Protein AF-A0A7W1IH99-F1 (afdb_monomer_lite)

Secondary structure (DSSP, 8-state):
---EEEEEEEEEPTTSTTTT-TT--PPPPEEESSSEE--TTS----EEE--GGG-EEEEEEEEEE-SSSGGGTT-EEEEEEEEE---TT-EE----TTEEE--S-GGGS---EE-HHHHHHHHHHHHHHHHHHSSPEEEEE-B-TT-S-S-TTS-SSS---GGGGS-EEEEE-SS--HHHHHHHHHIIIIII--SEEEEETTTEEEEE-S----

Radius of gyration: 22.55 Å; chains: 1; bounding box: 44×29×69 Å

pLDDT: mean 81.39, std 13.29, range [34.69, 97.69]

Foldseek 3Di:
DKWWKPFKDWAWDDLWLPRPAPPPPAFDKDKVPRIGIADPVNDDDIDIDTDLQSAKTKTWIKIAICDDPPVRHRDIDIDIDIDGRFQPQWDAQDDDQLEDEDAPDPLQNGQRIAHPQQSQLQVQLSVVCCVPVVGHWYWHHAADPRFYFSPSVNPDPPGPSLSSNRQKTWTFFPVLDPVRLVSSQCSSVVGSVFVGWDCDPSGTIMTGRDDDPD

Sequence (214 aa):
MKARVDAVRHIAITGTGGHGSAHGIKPSGVSAPANGETDGDKVFRTVYSATPAAGDENLQVDWTLLDGAPQCIGDQGSYDFQHSTRWNGLSHLTADANVKFVATSSNHGDVFYATPGANAKTLKTAKLYRRIAGIALPITAASLIYGGINDIYNDWRPPHKSHRTGNDLDFDGRSNSPAEHQLIKQLGERGGGFRLCEPHNGNHVHCYAGPVYR

Structure (mmCIF, N/CA/C/O backbone):
data_AF-A0A7W1IH99-F1
#
_entry.id   AF-A0A7W1IH99-F1
#
loop_
_atom_site.group_PDB
_atom_site.id
_atom_site.type_symbol
_atom_site.label_atom_id
_atom_site.label_alt_id
_atom_site.label_comp_id
_atom_site.label_asym_id
_atom_site.label_entity_id
_atom_site.label_seq_id
_atom_site.pdbx_PDB_ins_code
_atom_site.Cartn_x
_atom_site.Cartn_y
_atom_site.Cartn_z
_atom_site.occupancy
_atom_site.B_iso_or_equiv
_atom_site.auth_seq_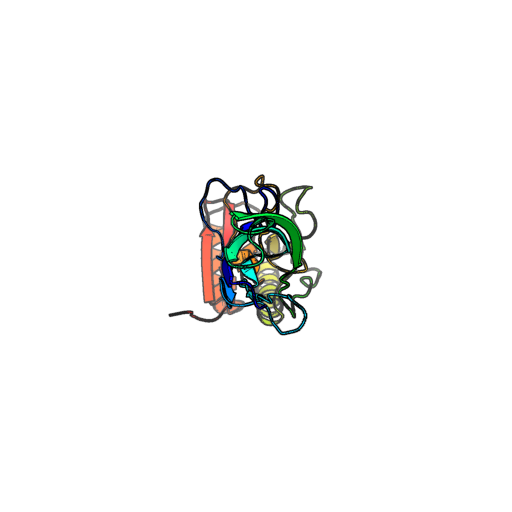id
_atom_site.auth_comp_id
_atom_site.auth_asym_id
_atom_site.auth_atom_id
_atom_site.pdbx_PDB_model_num
ATOM 1 N N . MET A 1 1 ? 25.200 -5.854 -39.688 1.00 65.75 1 MET A N 1
ATOM 2 C CA . MET A 1 1 ? 25.732 -4.677 -38.972 1.00 65.75 1 MET A CA 1
ATOM 3 C C . MET A 1 1 ? 24.929 -4.552 -37.691 1.00 65.75 1 MET A C 1
ATOM 5 O O . MET A 1 1 ? 23.707 -4.597 -37.791 1.00 65.75 1 MET A O 1
ATOM 9 N N . LYS A 1 2 ? 25.592 -4.521 -36.531 1.00 73.06 2 LYS A N 1
ATOM 10 C CA . LYS A 1 2 ? 24.938 -4.220 -35.250 1.00 73.06 2 LYS A CA 1
ATOM 11 C C . LYS A 1 2 ? 24.703 -2.710 -35.166 1.00 73.06 2 LYS A C 1
ATOM 13 O O . LYS A 1 2 ? 25.513 -1.970 -35.716 1.00 73.06 2 LYS A O 1
ATOM 18 N N . ALA A 1 3 ? 23.615 -2.295 -34.530 1.00 75.38 3 ALA A N 1
ATOM 19 C CA . ALA A 1 3 ? 23.306 -0.899 -34.242 1.00 75.38 3 ALA A CA 1
ATOM 20 C C . ALA A 1 3 ? 23.443 -0.640 -32.736 1.00 75.38 3 ALA A C 1
ATOM 22 O O . ALA A 1 3 ? 23.142 -1.518 -31.924 1.00 75.38 3 ALA A O 1
ATOM 23 N N . ARG A 1 4 ? 23.882 0.554 -32.356 1.00 76.38 4 ARG A N 1
ATOM 24 C CA . ARG A 1 4 ? 24.011 1.042 -30.984 1.00 76.38 4 ARG A CA 1
ATOM 25 C C . ARG A 1 4 ? 22.794 1.881 -30.635 1.00 76.38 4 ARG A C 1
ATOM 27 O O . ARG A 1 4 ? 22.402 2.779 -31.375 1.00 76.38 4 ARG A O 1
ATOM 34 N N . VAL A 1 5 ? 22.240 1.611 -29.466 1.00 77.62 5 VAL A N 1
ATOM 35 C CA . VAL A 1 5 ? 21.141 2.345 -28.841 1.00 77.62 5 VAL A CA 1
ATOM 36 C C . VAL A 1 5 ? 21.729 3.211 -27.724 1.00 77.62 5 VAL A C 1
ATOM 38 O O . VAL A 1 5 ? 22.414 2.672 -26.854 1.00 77.62 5 VAL A O 1
ATOM 41 N N . ASP A 1 6 ? 21.490 4.529 -27.751 1.00 69.75 6 ASP A N 1
ATOM 42 C CA . ASP A 1 6 ? 22.085 5.505 -26.805 1.00 69.75 6 ASP A CA 1
ATOM 43 C C . ASP A 1 6 ? 21.517 5.376 -25.392 1.00 69.75 6 ASP A C 1
ATOM 45 O O . ASP A 1 6 ? 22.230 5.335 -24.389 1.00 69.75 6 ASP A O 1
ATOM 49 N N . ALA A 1 7 ? 20.188 5.338 -25.334 1.00 68.25 7 ALA A N 1
ATOM 50 C CA . ALA A 1 7 ? 19.410 5.303 -24.118 1.00 68.25 7 ALA A CA 1
ATOM 51 C C . ALA A 1 7 ? 18.003 4.812 -24.453 1.00 68.25 7 ALA A C 1
ATOM 53 O O . ALA A 1 7 ? 17.322 5.399 -25.291 1.00 68.25 7 ALA A O 1
ATOM 54 N N . VAL A 1 8 ? 17.567 3.766 -23.763 1.00 74.12 8 VAL A N 1
ATOM 55 C CA . VAL A 1 8 ? 16.164 3.404 -23.635 1.00 74.12 8 VAL A CA 1
ATOM 56 C C . VAL A 1 8 ? 15.648 4.019 -22.347 1.00 74.12 8 VAL A C 1
ATOM 58 O O . VAL A 1 8 ? 16.125 3.706 -21.253 1.00 74.12 8 VAL A O 1
ATOM 61 N N . ARG A 1 9 ? 14.676 4.915 -22.476 1.00 74.88 9 ARG A N 1
ATOM 62 C CA . ARG A 1 9 ? 14.039 5.596 -21.350 1.00 74.88 9 ARG A CA 1
ATOM 63 C C . ARG A 1 9 ? 12.633 5.053 -21.196 1.00 74.88 9 ARG A C 1
ATOM 65 O O . ARG A 1 9 ? 11.831 5.173 -22.107 1.00 74.88 9 ARG A O 1
ATOM 72 N N . HIS A 1 10 ? 12.339 4.480 -20.036 1.00 72.50 10 HIS A N 1
ATOM 73 C CA . HIS A 1 10 ? 10.969 4.133 -19.673 1.00 72.50 10 HIS A CA 1
ATOM 74 C C . HIS A 1 10 ? 10.386 5.309 -18.895 1.00 72.50 10 HIS A C 1
ATOM 76 O O . HIS A 1 10 ? 10.806 5.598 -17.772 1.00 72.50 10 HIS A O 1
ATOM 82 N N . ILE A 1 11 ? 9.454 6.014 -19.519 1.00 75.81 11 ILE A N 1
ATOM 83 C CA . ILE A 1 11 ? 8.753 7.168 -18.976 1.00 75.81 11 ILE A CA 1
ATOM 84 C C . ILE A 1 11 ? 7.353 6.706 -18.626 1.00 75.81 11 ILE A C 1
ATOM 86 O O . ILE A 1 11 ? 6.565 6.356 -19.492 1.00 75.81 11 ILE A O 1
ATOM 90 N N . ALA A 1 12 ? 7.016 6.691 -17.349 1.00 71.31 12 ALA A N 1
ATOM 91 C CA . ALA A 1 12 ? 5.684 6.273 -16.976 1.00 71.31 12 ALA A CA 1
ATOM 92 C C . ALA A 1 12 ? 4.629 7.344 -17.289 1.00 71.31 12 ALA A C 1
ATOM 94 O O . ALA A 1 12 ? 4.817 8.534 -17.007 1.00 71.31 12 ALA A O 1
ATOM 95 N N . ILE A 1 13 ? 3.508 6.899 -17.847 1.00 72.69 13 ILE A N 1
ATOM 96 C CA . ILE A 1 13 ? 2.396 7.734 -18.285 1.00 72.69 13 ILE A CA 1
ATOM 97 C C . ILE A 1 13 ? 1.630 8.246 -17.060 1.00 72.69 13 ILE A C 1
ATOM 99 O O . ILE A 1 13 ? 1.254 7.480 -16.168 1.00 72.69 13 ILE A O 1
ATOM 103 N N . THR A 1 14 ? 1.370 9.554 -17.030 1.00 69.50 14 THR A N 1
ATOM 104 C CA . THR A 1 14 ? 0.530 10.217 -16.021 1.00 69.50 14 THR A CA 1
ATOM 105 C C . THR A 1 14 ? -0.833 9.525 -15.887 1.00 69.50 14 THR A C 1
ATOM 107 O O . THR A 1 14 ? -1.494 9.248 -16.881 1.00 69.50 14 THR A O 1
ATOM 110 N N . GLY A 1 15 ? -1.272 9.283 -14.654 1.00 63.97 15 GLY A N 1
ATOM 111 C CA . GLY A 1 15 ? -2.524 8.608 -14.304 1.00 63.97 15 GLY A CA 1
ATOM 112 C C . GLY A 1 15 ? -2.404 7.095 -14.095 1.00 63.97 15 GLY A C 1
ATOM 113 O O . GLY A 1 15 ? -3.408 6.442 -13.838 1.00 63.97 15 GLY A O 1
ATOM 114 N N . THR A 1 16 ? -1.204 6.520 -14.197 1.00 63.50 16 THR A N 1
ATOM 115 C CA . THR A 1 16 ? -0.967 5.072 -14.020 1.00 63.50 16 THR A CA 1
ATOM 116 C C . THR A 1 16 ? 0.027 4.848 -12.892 1.00 63.50 16 THR A C 1
ATOM 118 O O . THR A 1 16 ? 0.845 5.726 -12.678 1.00 63.50 16 THR A O 1
ATOM 121 N N . GLY A 1 17 ? -0.045 3.767 -12.112 1.00 61.59 17 GLY A N 1
ATOM 122 C CA . GLY A 1 17 ? 0.918 3.451 -11.037 1.00 61.59 17 GLY A CA 1
ATOM 123 C C . GLY A 1 17 ? 1.277 4.615 -10.101 1.00 61.59 17 GLY A C 1
ATOM 124 O O . GLY A 1 17 ? 2.421 4.753 -9.672 1.00 61.59 17 GLY A O 1
ATOM 125 N N . GLY A 1 18 ? 0.322 5.524 -9.857 1.00 59.09 18 GLY A N 1
ATOM 126 C CA . GLY A 1 18 ? 0.492 6.782 -9.110 1.00 59.09 18 GLY A CA 1
ATOM 127 C C . GLY A 1 18 ? 1.388 7.856 -9.752 1.00 59.09 18 GLY A C 1
ATOM 128 O O . GLY A 1 18 ? 1.779 8.830 -9.090 1.00 59.09 18 GLY A O 1
ATOM 129 N N . HIS A 1 19 ? 1.702 7.724 -11.039 1.00 53.06 19 HIS A N 1
ATOM 130 C CA . HIS A 1 19 ? 2.269 8.771 -11.882 1.00 53.06 19 HIS A CA 1
ATOM 131 C C . HIS A 1 19 ? 1.254 9.907 -12.024 1.00 53.06 19 HIS A C 1
ATOM 133 O O . HIS A 1 19 ? 0.103 9.672 -12.346 1.00 53.06 19 HIS A O 1
ATOM 139 N N . GLY A 1 20 ? 1.656 11.152 -11.752 1.00 49.88 20 GLY A N 1
ATOM 140 C CA . GLY A 1 20 ? 0.764 12.322 -11.816 1.00 49.88 20 GLY A CA 1
ATOM 141 C C . GLY A 1 20 ? 0.383 12.934 -10.467 1.00 49.88 20 GLY A C 1
ATOM 142 O O . GLY A 1 20 ? -0.157 14.035 -10.439 1.00 49.88 20 GLY A O 1
ATOM 143 N N . SER A 1 21 ? 0.721 12.289 -9.347 1.00 51.06 21 SER A N 1
ATOM 144 C CA . SER A 1 21 ? 0.536 12.907 -8.031 1.00 51.06 21 SER A CA 1
ATOM 145 C C . SER A 1 21 ? 1.515 14.072 -7.825 1.00 51.06 21 SER A C 1
ATOM 147 O O . SER A 1 21 ? 2.722 13.951 -8.056 1.00 51.06 21 SER A O 1
ATOM 149 N N . ALA A 1 22 ? 1.007 15.207 -7.336 1.00 49.78 22 ALA A N 1
ATOM 150 C CA . ALA A 1 22 ? 1.760 16.442 -7.064 1.00 49.78 22 ALA A CA 1
ATOM 151 C C . ALA A 1 22 ? 2.826 16.309 -5.952 1.00 49.78 22 ALA A C 1
ATOM 153 O O . ALA A 1 22 ? 3.397 17.299 -5.503 1.00 49.78 22 ALA A O 1
ATOM 154 N N . HIS A 1 23 ? 3.077 15.095 -5.462 1.00 53.75 23 HIS A N 1
ATOM 155 C CA . HIS A 1 23 ? 3.777 14.869 -4.205 1.00 53.75 23 HIS A CA 1
ATOM 156 C C . HIS A 1 23 ? 5.152 14.201 -4.374 1.00 53.75 23 HIS A C 1
ATOM 158 O O . HIS A 1 23 ? 5.888 14.092 -3.400 1.00 53.75 23 HIS A O 1
ATOM 164 N N . GLY A 1 24 ? 5.548 13.790 -5.586 1.00 50.25 24 GLY A N 1
ATOM 165 C CA . GLY A 1 24 ? 6.925 13.344 -5.857 1.00 50.25 24 GLY A CA 1
ATOM 166 C C . GLY A 1 24 ? 7.331 12.024 -5.190 1.00 50.25 24 GLY A C 1
ATOM 167 O O . GLY A 1 24 ? 8.518 11.759 -5.038 1.00 50.25 24 GLY A O 1
ATOM 168 N N . ILE A 1 25 ? 6.375 11.179 -4.782 1.00 54.94 25 ILE A N 1
ATOM 169 C CA . ILE A 1 25 ? 6.668 9.943 -4.028 1.00 54.94 25 ILE A CA 1
ATOM 170 C C . ILE A 1 25 ? 6.475 8.707 -4.894 1.00 54.94 25 ILE A C 1
ATOM 172 O O . ILE A 1 25 ? 5.672 7.802 -4.621 1.00 54.94 25 ILE A O 1
ATOM 176 N N . LYS A 1 26 ? 7.227 8.730 -5.984 1.00 61.72 26 LYS A N 1
ATOM 177 C CA . LYS A 1 26 ? 7.251 7.684 -6.988 1.00 61.72 26 LYS A CA 1
ATOM 178 C C . LYS A 1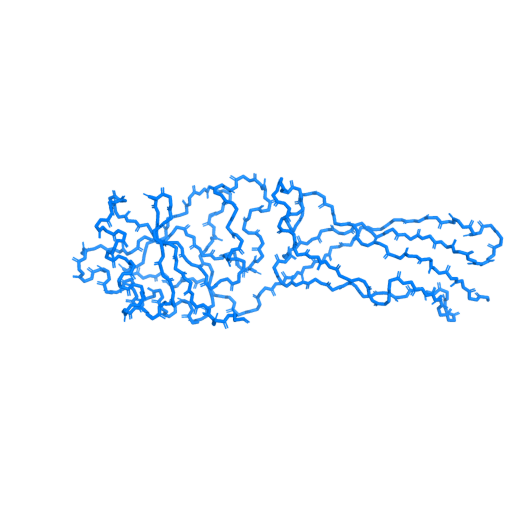 26 ? 8.352 6.681 -6.644 1.00 61.72 26 LYS A C 1
ATOM 180 O O . LYS A 1 26 ? 9.472 7.103 -6.359 1.00 61.72 26 LYS A O 1
ATOM 185 N N . PRO A 1 27 ? 8.077 5.374 -6.681 1.00 59.81 27 PRO A N 1
ATOM 186 C CA . PRO A 1 27 ? 9.134 4.393 -6.852 1.00 59.81 27 PRO A CA 1
ATOM 187 C C . PRO A 1 27 ? 9.763 4.617 -8.230 1.00 59.81 27 PRO A C 1
ATOM 189 O O . PRO A 1 27 ? 9.048 4.763 -9.217 1.00 59.81 27 PRO A O 1
ATOM 192 N N . SER A 1 28 ? 11.088 4.698 -8.307 1.00 66.69 28 SER A N 1
ATOM 193 C CA . SER A 1 28 ? 11.783 4.726 -9.592 1.00 66.69 28 SER A CA 1
ATOM 194 C C . SER A 1 28 ? 11.910 3.307 -10.137 1.00 66.69 28 SER A C 1
ATOM 196 O O . SER A 1 28 ? 12.301 2.399 -9.400 1.00 66.69 28 SER A O 1
ATOM 198 N N . GLY A 1 29 ? 11.626 3.129 -11.424 1.00 71.94 29 GLY A N 1
ATOM 199 C CA . GLY A 1 29 ? 12.049 1.942 -12.156 1.00 71.94 29 GLY A CA 1
ATOM 200 C C . GLY A 1 29 ? 13.436 2.122 -12.766 1.00 71.94 29 GLY A C 1
ATOM 201 O O . GLY A 1 29 ? 13.913 3.246 -12.933 1.00 71.94 29 GLY A O 1
ATOM 202 N N . VAL A 1 30 ? 14.089 1.012 -13.093 1.00 78.50 30 VAL A N 1
ATOM 203 C CA . VAL A 1 30 ? 15.415 0.985 -13.718 1.00 78.50 30 VAL A CA 1
ATOM 204 C C . VAL A 1 30 ? 15.382 0.061 -14.925 1.00 78.50 30 VAL A C 1
ATOM 206 O O . VAL A 1 30 ? 14.859 -1.048 -14.849 1.00 78.50 30 VAL A O 1
ATOM 209 N N . SER A 1 31 ? 15.969 0.516 -16.028 1.00 81.38 31 SER A N 1
ATOM 210 C CA . SER A 1 31 ? 16.180 -0.285 -17.233 1.00 81.38 31 SER A CA 1
ATOM 211 C C . SER A 1 31 ? 17.589 -0.861 -17.237 1.00 81.38 31 SER A C 1
ATOM 213 O O . SER A 1 31 ? 18.559 -0.118 -17.079 1.00 81.38 31 SER A O 1
ATOM 215 N N . ALA A 1 32 ? 17.714 -2.171 -17.431 1.00 85.12 32 ALA A N 1
ATOM 216 C CA . ALA A 1 32 ? 18.998 -2.859 -17.466 1.00 85.12 32 ALA A CA 1
ATOM 217 C C . ALA A 1 32 ? 19.078 -3.841 -18.657 1.00 85.12 32 ALA A C 1
ATOM 219 O O . ALA A 1 32 ? 18.287 -4.784 -18.717 1.00 85.12 32 ALA A O 1
ATOM 220 N N . PRO A 1 33 ? 20.027 -3.653 -19.595 1.00 86.75 33 PRO A N 1
ATOM 221 C CA . PRO A 1 33 ? 20.854 -2.456 -19.742 1.00 86.75 33 PRO A CA 1
ATOM 222 C C . PRO A 1 33 ? 20.015 -1.269 -20.257 1.00 86.75 33 PRO A C 1
ATOM 224 O O . PRO A 1 33 ? 19.064 -1.455 -21.011 1.00 86.75 33 PRO A O 1
ATOM 227 N N . ALA A 1 34 ? 20.347 -0.039 -19.858 1.00 80.75 34 ALA A N 1
ATOM 228 C CA . ALA A 1 34 ? 19.665 1.160 -20.363 1.00 80.75 34 ALA A CA 1
ATOM 229 C C . ALA A 1 34 ? 20.127 1.552 -21.778 1.00 80.75 34 ALA A C 1
ATOM 231 O O . ALA A 1 34 ? 19.522 2.412 -22.399 1.00 80.75 34 ALA A O 1
ATOM 232 N N . ASN A 1 35 ? 21.202 0.946 -22.282 1.00 84.44 35 ASN A N 1
ATOM 233 C CA . ASN A 1 35 ? 21.785 1.193 -23.597 1.00 84.44 35 ASN A CA 1
ATOM 234 C C . ASN A 1 35 ? 22.609 -0.016 -24.050 1.00 84.44 35 ASN A C 1
ATOM 236 O O . ASN A 1 35 ? 22.833 -0.942 -23.270 1.00 84.44 35 ASN A O 1
ATOM 240 N N . GLY A 1 36 ? 23.043 -0.042 -25.308 1.00 86.94 36 GLY A N 1
ATOM 241 C CA . GLY A 1 36 ? 23.903 -1.118 -25.800 1.00 86.94 36 GLY A CA 1
ATOM 242 C C . GLY A 1 36 ? 23.751 -1.390 -27.286 1.00 86.94 36 GLY A C 1
ATOM 243 O O . GLY A 1 36 ? 23.265 -0.553 -28.038 1.00 86.94 36 GLY A O 1
ATOM 244 N N . GLU A 1 37 ? 24.203 -2.564 -27.712 1.00 84.81 37 GLU A N 1
ATOM 245 C CA . GLU A 1 37 ? 24.142 -2.992 -29.109 1.00 84.81 37 GLU A CA 1
ATOM 246 C C . GLU A 1 37 ? 22.974 -3.944 -29.350 1.00 84.81 37 GLU A C 1
ATOM 248 O O . GLU A 1 37 ? 22.637 -4.775 -28.503 1.00 84.81 37 GLU A O 1
ATOM 253 N N . THR A 1 38 ? 22.396 -3.871 -30.545 1.00 82.19 38 THR A N 1
ATOM 254 C CA . THR A 1 38 ? 21.507 -4.915 -31.045 1.00 82.19 38 THR A CA 1
ATOM 255 C C . THR A 1 38 ? 22.265 -6.231 -31.227 1.00 82.19 38 THR A C 1
ATOM 257 O O . THR A 1 38 ? 23.441 -6.245 -31.607 1.00 82.19 38 THR A O 1
ATOM 260 N N . ASP A 1 39 ? 21.576 -7.350 -31.045 1.00 83.69 39 ASP A N 1
ATOM 261 C CA . ASP A 1 39 ? 22.109 -8.680 -31.335 1.00 83.69 39 ASP A CA 1
ATOM 262 C C . ASP A 1 39 ? 22.197 -8.987 -32.850 1.00 83.69 39 ASP A C 1
ATOM 264 O O . ASP A 1 39 ? 22.050 -8.109 -33.706 1.00 83.69 39 ASP A O 1
ATOM 268 N N . GLY A 1 40 ? 22.478 -10.252 -33.191 1.00 77.31 40 GLY A N 1
ATOM 269 C CA . GLY A 1 40 ? 22.531 -10.728 -34.580 1.00 77.31 40 GLY A CA 1
ATOM 270 C C . GLY A 1 40 ? 21.201 -10.608 -35.334 1.00 77.31 40 GLY A C 1
ATOM 271 O O . GLY A 1 40 ? 21.216 -10.484 -36.559 1.00 77.31 40 GLY A O 1
ATOM 272 N N . ASP A 1 41 ? 20.087 -10.540 -34.602 1.00 81.12 41 ASP A N 1
ATOM 273 C CA . ASP A 1 41 ? 18.728 -10.388 -35.126 1.00 81.12 41 ASP A CA 1
ATOM 274 C C . ASP A 1 41 ? 18.297 -8.915 -35.204 1.00 81.12 41 ASP A C 1
ATOM 276 O O . ASP A 1 41 ? 17.157 -8.614 -35.554 1.00 81.12 41 ASP A O 1
ATOM 280 N N . LYS A 1 42 ? 19.219 -7.979 -34.924 1.00 79.06 42 LYS A N 1
ATOM 281 C CA . LYS A 1 42 ? 18.978 -6.528 -34.876 1.00 79.06 42 LYS A CA 1
ATOM 282 C C . LYS A 1 42 ? 18.000 -6.118 -33.769 1.00 79.06 42 LYS A C 1
ATOM 284 O O . LYS A 1 42 ? 17.334 -5.092 -33.881 1.00 79.06 42 LYS A O 1
ATOM 289 N N . VAL A 1 43 ? 17.944 -6.885 -32.681 1.00 79.50 43 VAL A N 1
ATOM 290 C CA . VAL A 1 43 ? 17.099 -6.599 -31.518 1.00 79.50 43 VAL A CA 1
ATOM 291 C C . VAL A 1 43 ? 17.959 -6.099 -30.362 1.00 79.50 43 VAL A C 1
ATOM 293 O O . VAL A 1 43 ? 18.918 -6.754 -29.954 1.00 79.50 43 VAL A O 1
ATOM 296 N N . PHE A 1 44 ? 17.597 -4.949 -29.794 1.00 83.38 44 PHE A N 1
ATOM 297 C CA . PHE A 1 44 ? 18.082 -4.526 -28.481 1.00 83.38 44 PHE A CA 1
ATOM 298 C C . PHE A 1 44 ? 17.093 -4.993 -27.410 1.00 83.38 44 PHE A C 1
ATOM 300 O O . PHE A 1 44 ? 15.888 -4.781 -27.544 1.00 83.38 44 PHE A O 1
ATOM 307 N N . ARG A 1 45 ? 17.587 -5.640 -26.349 1.00 83.88 45 ARG A N 1
ATOM 308 C CA . ARG A 1 45 ? 16.757 -6.105 -25.228 1.00 83.88 45 ARG A CA 1
ATOM 309 C C . ARG A 1 45 ? 17.157 -5.387 -23.952 1.00 83.88 45 ARG A C 1
ATOM 311 O O . ARG A 1 45 ? 18.332 -5.337 -23.604 1.00 83.88 45 ARG A O 1
ATOM 318 N N . THR A 1 46 ? 16.156 -4.892 -23.239 1.00 84.38 46 THR A N 1
ATOM 319 C CA . THR A 1 46 ? 16.296 -4.282 -21.919 1.00 84.38 46 THR A CA 1
ATOM 320 C C . THR A 1 46 ? 15.206 -4.804 -20.998 1.00 84.38 46 THR A C 1
ATOM 322 O O . THR A 1 46 ? 14.133 -5.197 -21.458 1.00 84.38 46 THR A O 1
ATOM 325 N N . VAL A 1 47 ? 15.491 -4.837 -19.701 1.00 83.25 47 VAL A N 1
ATOM 326 C CA . VAL A 1 47 ? 14.536 -5.217 -18.663 1.00 83.25 47 VAL A CA 1
ATOM 327 C C . VAL A 1 47 ? 14.226 -3.991 -17.825 1.00 83.25 47 VAL A C 1
ATOM 329 O O . VAL A 1 47 ? 15.122 -3.433 -17.195 1.00 83.25 47 VAL A O 1
ATOM 332 N N . TYR A 1 48 ? 12.957 -3.595 -17.787 1.00 81.12 48 TYR A N 1
ATOM 333 C CA . TYR A 1 48 ? 12.462 -2.644 -16.800 1.00 81.12 48 TYR A CA 1
ATOM 334 C C . TYR A 1 48 ? 12.151 -3.363 -15.486 1.00 81.12 48 TYR A C 1
ATOM 336 O O . TYR A 1 48 ? 11.457 -4.379 -15.473 1.00 81.12 48 TYR A O 1
ATOM 344 N N . SER A 1 49 ? 12.672 -2.839 -14.381 1.00 78.88 49 SER A N 1
ATOM 345 C CA . SER A 1 49 ? 12.395 -3.322 -13.028 1.00 78.88 49 SER A CA 1
ATOM 346 C C . SER A 1 49 ? 11.912 -2.175 -12.152 1.00 78.88 49 SER A C 1
ATOM 348 O O . SER A 1 49 ? 12.613 -1.173 -12.024 1.00 78.88 49 SER A O 1
ATOM 350 N N . ALA A 1 50 ? 10.766 -2.345 -11.498 1.00 76.12 50 ALA A N 1
ATOM 351 C CA . ALA A 1 50 ? 10.256 -1.442 -10.471 1.00 76.12 50 ALA A CA 1
ATOM 352 C C . ALA A 1 50 ? 9.960 -2.208 -9.175 1.00 76.12 50 ALA A C 1
ATOM 354 O O . ALA A 1 50 ? 9.759 -3.424 -9.167 1.00 76.12 50 ALA A O 1
ATOM 355 N N . THR A 1 51 ? 9.945 -1.499 -8.045 1.00 74.75 51 THR A N 1
ATOM 356 C CA . THR A 1 51 ? 9.512 -2.112 -6.782 1.00 74.75 51 THR A CA 1
ATOM 357 C C . THR A 1 51 ? 8.003 -2.384 -6.821 1.00 74.75 51 THR A C 1
ATOM 359 O O . THR A 1 51 ? 7.285 -1.574 -7.404 1.00 74.75 51 THR A O 1
ATOM 362 N N . PRO A 1 52 ? 7.481 -3.381 -6.086 1.00 69.50 52 PRO A N 1
ATOM 363 C CA . PRO A 1 52 ? 6.037 -3.610 -5.957 1.00 69.50 52 PRO A CA 1
ATOM 364 C C . PRO A 1 52 ? 5.213 -2.421 -5.448 1.00 69.50 52 PRO A C 1
ATOM 366 O O . PRO A 1 52 ? 3.993 -2.407 -5.560 1.00 69.50 52 PRO A O 1
ATOM 369 N N . ALA A 1 53 ? 5.864 -1.404 -4.880 1.00 68.75 53 ALA A N 1
ATOM 370 C CA . ALA A 1 53 ? 5.211 -0.158 -4.505 1.00 68.75 53 ALA A CA 1
ATOM 371 C C . ALA A 1 53 ? 4.740 0.675 -5.715 1.00 68.75 53 ALA A C 1
ATOM 373 O O . ALA A 1 53 ? 4.061 1.681 -5.494 1.00 68.75 53 ALA A O 1
ATOM 374 N N . ALA A 1 54 ? 5.141 0.316 -6.939 1.00 69.69 54 ALA A N 1
ATOM 375 C CA . ALA A 1 54 ? 4.772 0.985 -8.184 1.00 69.69 54 ALA A CA 1
ATOM 376 C C . ALA A 1 54 ? 3.344 0.634 -8.632 1.00 69.69 54 ALA A C 1
ATOM 378 O O . ALA A 1 54 ? 2.628 1.493 -9.137 1.00 69.69 54 ALA A O 1
ATOM 379 N N . GLY A 1 55 ? 2.885 -0.587 -8.343 1.00 73.69 55 GLY A N 1
ATOM 380 C CA . GLY A 1 55 ? 1.583 -1.069 -8.792 1.00 73.69 55 GLY A CA 1
ATOM 381 C C . GLY A 1 55 ? 1.559 -1.331 -10.298 1.00 73.69 55 GLY A C 1
ATOM 382 O O . GLY A 1 55 ? 2.567 -1.748 -10.876 1.00 73.69 55 GLY A O 1
ATOM 383 N N . ASP A 1 56 ? 0.394 -1.107 -10.904 1.00 75.50 56 ASP A N 1
ATOM 384 C CA . ASP A 1 56 ? 0.175 -1.216 -12.346 1.00 75.50 56 ASP A CA 1
ATOM 385 C C . ASP A 1 56 ? 0.520 0.112 -13.040 1.00 75.50 56 ASP A C 1
ATOM 387 O O . ASP A 1 56 ? -0.141 1.124 -12.816 1.00 75.50 56 ASP A O 1
ATOM 391 N N . GLU A 1 57 ? 1.538 0.108 -13.893 1.00 74.69 57 GLU A N 1
ATOM 392 C CA . GLU A 1 57 ? 2.072 1.256 -14.627 1.00 74.69 57 GLU A CA 1
ATOM 393 C C . GLU A 1 57 ? 1.872 1.077 -16.133 1.00 74.69 57 GLU A C 1
ATOM 395 O O . GLU A 1 57 ? 2.063 -0.017 -16.663 1.00 74.69 57 GLU A O 1
ATOM 400 N N . ASN A 1 58 ? 1.580 2.164 -16.845 1.00 76.69 58 ASN A N 1
ATOM 401 C CA . ASN A 1 58 ? 1.819 2.225 -18.283 1.00 76.69 58 ASN A CA 1
ATOM 402 C C . ASN A 1 58 ? 3.108 3.013 -18.508 1.00 76.69 58 ASN A C 1
ATOM 404 O O . ASN A 1 58 ? 3.275 4.109 -17.972 1.00 76.69 58 ASN A O 1
ATOM 408 N N . LEU A 1 59 ? 4.022 2.452 -19.287 1.00 78.56 59 LEU A N 1
ATOM 409 C CA . LEU A 1 59 ? 5.325 3.022 -19.592 1.00 78.56 59 LEU A CA 1
ATOM 410 C C . LEU A 1 59 ? 5.392 3.345 -21.076 1.00 78.56 59 LEU A C 1
ATOM 412 O O . LEU A 1 59 ? 5.188 2.466 -21.903 1.00 78.56 59 LEU A O 1
ATOM 416 N N . GLN A 1 60 ? 5.745 4.577 -21.394 1.00 80.88 60 GLN A N 1
ATOM 417 C CA . GLN A 1 60 ? 6.211 4.984 -22.702 1.00 80.88 60 GLN A CA 1
ATOM 418 C C . GLN A 1 60 ? 7.715 4.699 -22.787 1.00 80.88 60 GLN A C 1
ATOM 420 O O . GLN A 1 60 ? 8.495 5.176 -21.960 1.00 80.88 60 GLN A O 1
ATOM 425 N N . VAL A 1 61 ? 8.132 3.876 -23.742 1.00 79.44 61 VAL A N 1
ATOM 426 C CA . VAL A 1 61 ? 9.535 3.488 -23.924 1.00 79.44 61 VAL A CA 1
ATOM 427 C C . VAL A 1 61 ? 10.121 4.241 -25.105 1.00 79.44 61 VAL A C 1
ATOM 429 O O . VAL A 1 61 ? 9.813 3.903 -26.241 1.00 79.44 61 VAL A O 1
ATOM 432 N N . ASP A 1 62 ? 10.991 5.210 -24.838 1.00 81.38 62 ASP A N 1
ATOM 433 C CA . ASP A 1 62 ? 11.657 6.007 -25.870 1.00 81.38 62 ASP A CA 1
ATOM 434 C C . ASP A 1 62 ? 13.076 5.500 -26.125 1.00 81.38 62 ASP A C 1
ATOM 436 O O . ASP A 1 62 ? 13.805 5.168 -25.183 1.00 81.38 62 ASP A O 1
ATOM 440 N N . TRP A 1 63 ? 13.497 5.484 -27.389 1.00 81.06 63 TRP A N 1
ATOM 441 C CA . TRP A 1 63 ? 14.862 5.127 -27.780 1.00 81.06 63 TRP A CA 1
ATOM 442 C C . TRP A 1 63 ? 15.412 6.033 -28.881 1.00 81.06 63 TRP A C 1
ATOM 444 O O . TRP A 1 63 ? 14.657 6.616 -29.655 1.00 81.06 63 TRP A O 1
ATOM 454 N N . THR A 1 64 ? 16.744 6.086 -28.970 1.00 82.50 64 THR A N 1
ATOM 455 C CA . THR A 1 64 ? 17.486 6.752 -30.051 1.00 82.50 64 THR A CA 1
ATOM 456 C C . THR A 1 64 ? 18.576 5.820 -30.576 1.00 82.50 64 THR A C 1
ATOM 458 O O . THR A 1 64 ? 19.366 5.284 -29.788 1.00 82.50 64 THR A O 1
ATOM 461 N N . LEU A 1 65 ? 18.649 5.643 -31.897 1.00 78.38 65 LEU A N 1
ATOM 462 C CA . LEU A 1 65 ? 19.745 4.923 -32.556 1.00 78.38 65 LEU A CA 1
ATOM 463 C C . LEU A 1 65 ? 20.955 5.845 -32.781 1.00 78.38 65 LEU A C 1
ATOM 465 O O . LEU A 1 65 ? 20.823 6.922 -33.360 1.00 78.38 65 LEU A O 1
ATOM 469 N N . LEU A 1 66 ? 22.140 5.415 -32.341 1.00 75.44 66 LEU A N 1
ATOM 470 C CA . LEU A 1 66 ? 23.399 6.163 -32.477 1.00 75.44 66 LEU A CA 1
ATOM 471 C C . LEU A 1 66 ? 24.206 5.791 -33.713 1.00 75.44 66 LEU A C 1
ATOM 473 O O . LEU A 1 66 ? 24.929 6.627 -34.250 1.00 75.44 66 LEU A O 1
ATOM 477 N N . ASP A 1 67 ? 24.132 4.535 -34.133 1.00 73.19 67 ASP A N 1
ATOM 478 C CA . ASP A 1 67 ? 24.779 4.049 -35.343 1.00 73.19 67 ASP A CA 1
ATOM 479 C C . ASP A 1 67 ? 23.955 2.921 -35.985 1.00 73.19 67 ASP A C 1
ATOM 481 O O . ASP A 1 67 ? 23.007 2.391 -35.400 1.00 73.19 67 ASP A O 1
ATOM 485 N N . GLY A 1 68 ? 24.265 2.610 -37.243 1.00 65.81 68 GLY A N 1
ATOM 486 C CA . GLY A 1 68 ? 23.495 1.688 -38.069 1.00 65.81 68 GLY A CA 1
ATOM 487 C C . GLY A 1 68 ? 23.601 2.047 -39.548 1.00 65.81 68 GLY A C 1
ATOM 488 O O . GLY A 1 68 ? 24.559 2.691 -39.979 1.00 65.81 68 GLY A O 1
ATOM 489 N N . ALA A 1 69 ? 22.612 1.637 -40.344 1.00 66.88 69 ALA A N 1
ATOM 490 C CA . ALA A 1 69 ? 22.505 2.140 -41.709 1.00 66.88 69 ALA A CA 1
ATOM 491 C C . ALA A 1 69 ? 22.332 3.677 -41.668 1.00 66.88 69 ALA A C 1
ATOM 493 O O . ALA A 1 69 ? 21.616 4.149 -40.786 1.00 66.88 69 ALA A O 1
ATOM 494 N N . PRO A 1 70 ? 22.956 4.465 -42.568 1.00 67.56 70 PRO A N 1
ATOM 495 C CA . PRO A 1 70 ? 22.959 5.930 -42.479 1.00 67.56 70 PRO A CA 1
ATOM 496 C C . PRO A 1 70 ? 21.569 6.557 -42.345 1.00 67.56 70 PRO A C 1
ATOM 498 O O . PRO A 1 70 ? 21.414 7.558 -41.657 1.00 67.56 70 PRO A O 1
ATOM 501 N N . GLN A 1 71 ? 20.558 5.941 -42.960 1.00 66.44 71 GLN A N 1
ATOM 502 C CA . GLN A 1 71 ? 19.169 6.389 -42.887 1.00 66.44 71 GLN A CA 1
ATOM 503 C C . GLN A 1 71 ? 18.486 6.155 -41.531 1.00 66.44 71 GLN A C 1
ATOM 505 O O . GLN A 1 71 ? 17.389 6.654 -41.347 1.00 66.44 71 GLN A O 1
ATOM 510 N N . CYS A 1 72 ? 19.098 5.384 -40.628 1.00 62.88 72 CYS A N 1
ATOM 511 C CA . CYS A 1 72 ? 18.536 5.028 -39.323 1.00 62.88 72 CYS A CA 1
ATOM 512 C C . CYS A 1 72 ? 19.221 5.746 -38.149 1.00 62.88 72 CYS A C 1
ATOM 514 O O . CYS A 1 72 ? 18.823 5.572 -36.999 1.00 62.88 72 CYS A O 1
ATOM 516 N N . ILE A 1 73 ? 20.295 6.504 -38.398 1.00 72.75 73 ILE A N 1
ATOM 517 C CA . ILE A 1 73 ? 21.000 7.244 -37.343 1.00 72.75 73 ILE A CA 1
ATOM 518 C C . ILE A 1 73 ? 20.121 8.412 -36.899 1.00 72.75 73 ILE A C 1
ATOM 520 O O . ILE A 1 73 ? 19.725 9.239 -37.717 1.00 72.75 73 ILE A O 1
ATOM 524 N N . GLY A 1 74 ? 19.848 8.495 -35.597 1.00 73.00 74 GLY A N 1
ATOM 525 C CA . GLY A 1 74 ? 18.927 9.477 -35.033 1.00 73.00 74 GLY A CA 1
ATOM 526 C C . GLY A 1 74 ? 17.456 9.066 -35.097 1.00 73.00 74 GLY A C 1
ATOM 527 O O . GLY A 1 74 ? 16.623 9.833 -34.614 1.00 73.00 74 GLY A O 1
ATOM 528 N N . ASP A 1 75 ? 17.131 7.877 -35.624 1.00 73.94 75 ASP A N 1
ATOM 529 C CA . ASP A 1 75 ? 15.767 7.351 -35.559 1.00 73.94 75 ASP A CA 1
ATOM 530 C C . ASP A 1 75 ? 15.327 7.238 -34.101 1.00 73.94 75 ASP A C 1
ATOM 532 O O . ASP A 1 75 ? 16.043 6.712 -33.236 1.00 73.94 75 ASP A O 1
ATOM 536 N N . GLN A 1 76 ? 14.115 7.725 -33.867 1.00 78.25 76 GLN A N 1
ATOM 537 C CA . GLN A 1 76 ? 13.428 7.664 -32.594 1.00 78.25 76 GLN A CA 1
ATOM 538 C C . GLN A 1 76 ? 12.179 6.815 -32.741 1.00 78.25 76 GLN A C 1
ATOM 540 O O . GLN A 1 76 ? 11.535 6.791 -33.792 1.00 78.25 76 GLN A O 1
ATOM 545 N N . GLY A 1 77 ? 11.806 6.150 -31.662 1.00 77.25 77 GLY A N 1
ATOM 546 C CA . GLY A 1 77 ? 10.495 5.545 -31.569 1.00 77.25 77 GLY A CA 1
ATOM 547 C C . GLY A 1 77 ? 10.015 5.503 -30.138 1.00 77.25 77 GLY A C 1
ATOM 548 O O . GLY A 1 77 ? 10.758 5.807 -29.203 1.00 77.25 77 GLY A O 1
ATOM 549 N N . SER A 1 78 ? 8.736 5.174 -30.016 1.00 78.00 78 SER A N 1
ATOM 550 C CA . SER A 1 78 ? 8.045 5.097 -28.747 1.00 78.00 78 SER A CA 1
ATOM 551 C C . SER A 1 78 ? 7.076 3.921 -28.759 1.00 78.00 78 SER A C 1
ATOM 553 O O . SER A 1 78 ? 6.472 3.624 -29.794 1.00 78.00 78 SER A O 1
ATOM 555 N N . TYR A 1 79 ? 6.950 3.229 -27.632 1.00 79.06 79 TYR A N 1
ATOM 556 C CA . TYR A 1 79 ? 6.006 2.127 -27.463 1.00 79.06 79 TYR A CA 1
ATOM 557 C C . TYR A 1 79 ? 5.419 2.128 -26.052 1.00 79.06 79 TYR A C 1
ATOM 559 O O . TYR A 1 79 ? 6.158 2.306 -25.082 1.00 79.06 79 TYR A O 1
ATOM 567 N N . ASP A 1 80 ? 4.114 1.873 -25.950 1.00 78.06 80 ASP A N 1
ATOM 568 C CA . ASP A 1 80 ? 3.406 1.778 -24.676 1.00 78.06 80 ASP A CA 1
ATOM 569 C C . ASP A 1 80 ? 3.429 0.342 -24.141 1.00 78.06 80 ASP A C 1
ATOM 571 O O . ASP A 1 80 ? 2.937 -0.598 -24.767 1.00 78.06 80 ASP A O 1
ATOM 575 N N . PHE A 1 81 ? 3.971 0.171 -22.940 1.00 78.19 81 PHE A N 1
ATOM 576 C CA . PHE A 1 81 ? 4.077 -1.104 -22.243 1.00 78.19 81 PHE A CA 1
ATOM 577 C C . PHE A 1 81 ? 3.348 -1.051 -20.900 1.00 78.19 81 PHE A C 1
ATOM 579 O O . PHE A 1 81 ? 3.631 -0.188 -20.073 1.00 78.19 81 PHE A O 1
ATOM 586 N N . GLN A 1 82 ? 2.447 -2.004 -20.651 1.00 76.12 82 GLN A N 1
ATOM 587 C CA . GLN A 1 82 ? 1.819 -2.159 -19.341 1.00 76.12 82 GLN A CA 1
ATOM 588 C C . GLN A 1 82 ? 2.680 -3.056 -18.442 1.00 76.12 82 GLN A C 1
ATOM 590 O O . GLN A 1 82 ? 2.935 -4.220 -18.758 1.00 76.12 82 GLN A O 1
ATOM 595 N N . HIS A 1 83 ? 3.099 -2.518 -17.301 1.00 72.12 83 HIS A N 1
ATOM 596 C CA . HIS A 1 83 ? 3.846 -3.217 -16.267 1.00 72.12 83 HIS A CA 1
ATOM 597 C C . HIS A 1 83 ? 2.985 -3.379 -15.016 1.00 72.12 83 HIS A C 1
ATOM 599 O O . HIS A 1 83 ? 2.570 -2.395 -14.422 1.00 72.12 83 HIS A O 1
ATOM 605 N N . SER A 1 84 ? 2.746 -4.612 -14.578 1.00 71.38 84 SER A N 1
ATOM 606 C CA . SER A 1 84 ? 2.017 -4.879 -13.335 1.00 71.38 84 SER A CA 1
ATOM 607 C C . SER A 1 84 ? 2.952 -5.397 -12.256 1.00 71.38 84 SER A C 1
ATOM 609 O O . SER A 1 84 ? 3.435 -6.528 -12.347 1.00 71.38 84 SER A O 1
ATOM 611 N N . THR A 1 85 ? 3.160 -4.613 -11.198 1.00 70.62 85 THR A N 1
ATOM 612 C CA . THR A 1 85 ? 3.798 -5.104 -9.973 1.00 70.62 85 THR A CA 1
ATOM 613 C C . THR A 1 85 ? 2.755 -5.346 -8.890 1.00 70.62 85 THR A C 1
ATOM 615 O O . THR A 1 85 ? 2.022 -4.446 -8.490 1.00 70.62 85 THR A O 1
ATOM 618 N N . ARG A 1 86 ? 2.671 -6.592 -8.414 1.00 78.12 86 ARG A N 1
ATOM 619 C CA . ARG A 1 86 ? 1.685 -7.013 -7.412 1.00 78.12 86 ARG A CA 1
ATOM 620 C C . ARG A 1 86 ? 2.381 -7.495 -6.150 1.00 78.12 86 ARG A C 1
ATOM 622 O O . ARG A 1 86 ? 3.365 -8.234 -6.218 1.00 78.12 86 ARG A O 1
ATOM 629 N N . TRP A 1 87 ? 1.854 -7.110 -4.993 1.00 80.06 87 TRP A N 1
ATOM 630 C CA . TRP A 1 87 ? 2.263 -7.686 -3.717 1.00 80.06 87 TRP A CA 1
ATOM 631 C C . TRP A 1 87 ? 1.646 -9.074 -3.549 1.00 80.06 87 TRP A C 1
ATOM 633 O O . TRP A 1 87 ? 0.446 -9.227 -3.328 1.00 80.06 87 TRP A O 1
ATOM 643 N N . ASN A 1 88 ? 2.484 -10.104 -3.647 1.00 81.38 88 ASN A N 1
ATOM 644 C CA . ASN A 1 88 ? 2.049 -11.476 -3.417 1.00 81.38 88 ASN A CA 1
ATOM 645 C C . ASN A 1 88 ? 1.712 -11.712 -1.940 1.00 81.38 88 ASN A C 1
ATOM 647 O O . ASN A 1 88 ? 2.394 -11.222 -1.039 1.00 81.38 88 ASN A O 1
ATOM 651 N N . GLY A 1 89 ? 0.685 -12.530 -1.701 1.00 87.31 89 GLY A N 1
ATOM 652 C CA . GLY A 1 89 ? 0.307 -12.975 -0.359 1.00 87.31 89 GLY A CA 1
ATOM 653 C C . GLY A 1 89 ? -0.595 -12.013 0.412 1.00 87.31 89 GLY A C 1
ATOM 654 O O . GLY A 1 89 ? -0.845 -12.255 1.591 1.00 87.31 89 GLY A O 1
ATOM 655 N N . LEU A 1 90 ? -1.105 -10.953 -0.221 1.00 91.81 90 LEU A N 1
ATOM 656 C CA . LEU A 1 90 ? -2.192 -10.174 0.362 1.00 91.81 90 LEU A CA 1
ATOM 657 C C . LEU A 1 90 ? -3.478 -11.001 0.396 1.00 91.81 90 LEU A C 1
ATOM 659 O O . LEU A 1 90 ? -3.794 -11.752 -0.525 1.00 91.81 90 LEU A O 1
ATOM 663 N N . SER A 1 91 ? -4.217 -10.855 1.486 1.00 95.38 91 SER A N 1
ATOM 664 C CA . SER A 1 91 ? -5.517 -11.487 1.684 1.00 95.38 91 SER A CA 1
ATOM 665 C C . SER A 1 91 ? -6.492 -10.451 2.205 1.00 95.38 91 SER A C 1
ATOM 667 O O . SER A 1 91 ? -6.102 -9.578 2.985 1.00 95.38 91 SER A O 1
ATOM 669 N N . HIS A 1 92 ? -7.749 -10.550 1.783 1.00 96.00 92 HIS A N 1
ATOM 670 C CA . HIS A 1 92 ? -8.795 -9.708 2.338 1.00 96.00 92 HIS A CA 1
ATOM 671 C C . HIS A 1 92 ? -8.895 -9.962 3.851 1.00 96.00 92 HIS A C 1
ATOM 673 O O . HIS A 1 92 ? -8.836 -11.108 4.316 1.00 96.00 92 HIS A O 1
ATOM 679 N N . LEU A 1 93 ? -9.031 -8.892 4.630 1.00 95.12 93 LEU A N 1
ATOM 680 C CA . LEU A 1 93 ? -9.236 -8.950 6.068 1.00 95.12 93 LEU A CA 1
ATOM 681 C C . LEU A 1 93 ? -10.473 -9.797 6.355 1.00 95.12 93 LEU A C 1
ATOM 683 O O . LEU A 1 93 ? -11.496 -9.704 5.674 1.00 95.12 93 LEU A O 1
ATOM 687 N N . THR A 1 94 ? -10.390 -10.663 7.357 1.00 91.44 94 THR A N 1
ATOM 688 C CA . THR A 1 94 ? -11.515 -11.543 7.666 1.00 91.44 94 THR A CA 1
ATOM 689 C C . THR A 1 94 ? -12.637 -10.727 8.297 1.00 91.44 94 THR A C 1
ATOM 691 O O . THR A 1 94 ? -12.473 -10.191 9.392 1.00 91.44 94 THR A O 1
ATOM 694 N N . ALA A 1 95 ? -13.780 -10.650 7.613 1.00 87.81 95 ALA A N 1
ATOM 695 C CA . ALA A 1 95 ? -14.999 -10.124 8.207 1.00 87.81 95 ALA A CA 1
ATOM 696 C C . ALA A 1 95 ? -15.437 -11.054 9.344 1.00 87.81 95 ALA A C 1
ATOM 698 O O . ALA A 1 95 ? -15.643 -12.251 9.137 1.00 87.81 95 ALA A O 1
ATOM 699 N N . ASP A 1 96 ? -15.597 -10.510 10.543 1.00 93.50 96 ASP A N 1
ATOM 700 C CA . ASP A 1 96 ? -16.248 -11.197 11.648 1.00 93.50 96 ASP A CA 1
ATOM 701 C C . ASP A 1 96 ? -17.007 -10.184 12.508 1.00 93.50 96 ASP A C 1
ATOM 703 O O . ASP A 1 96 ? -16.991 -8.981 12.257 1.00 93.50 96 ASP A O 1
ATOM 707 N N . ALA A 1 97 ? -17.680 -10.654 13.554 1.00 96.69 97 ALA A N 1
ATOM 708 C CA . ALA A 1 97 ? -18.477 -9.774 14.398 1.00 96.69 97 ALA A CA 1
ATOM 709 C C . ALA A 1 97 ? -17.644 -8.730 15.191 1.00 96.69 97 ALA A C 1
ATOM 711 O O . ALA A 1 97 ? -18.222 -7.858 15.841 1.00 96.69 97 ALA A O 1
ATOM 712 N N . ASN A 1 98 ? -16.311 -8.823 15.194 1.00 97.38 98 ASN A N 1
ATOM 713 C CA . ASN A 1 98 ? -15.386 -7.899 15.854 1.00 97.38 98 ASN A CA 1
ATOM 714 C C . ASN A 1 98 ? -14.824 -6.835 14.909 1.00 97.38 98 ASN A C 1
ATOM 716 O O . ASN A 1 98 ? -14.268 -5.856 15.400 1.00 97.38 98 ASN A O 1
ATOM 720 N N . VAL A 1 99 ? -14.966 -7.003 13.596 1.00 96.25 99 VAL A N 1
ATOM 721 C CA . VAL A 1 99 ? -14.431 -6.097 12.575 1.00 96.25 99 VAL A CA 1
ATOM 722 C C . VAL A 1 99 ? -15.575 -5.442 11.809 1.00 96.25 99 VAL A C 1
ATOM 724 O O . VAL A 1 99 ? -16.526 -6.106 11.404 1.00 96.25 99 VAL A O 1
ATOM 727 N N . LYS A 1 100 ? -15.479 -4.132 11.579 1.00 95.31 100 LYS A N 1
ATOM 728 C CA . LYS A 1 100 ? -16.400 -3.393 10.711 1.00 95.31 100 LYS A CA 1
ATOM 729 C C . LYS A 1 100 ? -15.609 -2.660 9.636 1.00 95.31 100 LYS A C 1
ATOM 731 O O . LYS A 1 100 ? -14.844 -1.759 9.953 1.00 95.31 100 LYS A O 1
ATOM 736 N N . PHE A 1 101 ? -15.826 -3.000 8.373 1.00 93.88 101 PHE A N 1
ATOM 737 C CA . PHE A 1 101 ? -15.230 -2.266 7.259 1.00 93.88 101 PHE A CA 1
ATOM 738 C C . PHE A 1 101 ? -15.992 -0.968 6.999 1.00 93.88 101 PHE A C 1
ATOM 740 O O . PHE A 1 101 ? -17.222 -0.967 6.911 1.00 93.88 101 PHE A O 1
ATOM 747 N N . VAL A 1 102 ? -15.260 0.140 6.918 1.00 90.25 102 VAL A N 1
ATOM 748 C CA . VAL A 1 102 ? -15.795 1.489 6.712 1.00 90.25 102 VAL A CA 1
ATOM 749 C C . VAL A 1 102 ? -14.999 2.149 5.592 1.00 90.25 102 VAL A C 1
ATOM 751 O O . VAL A 1 102 ? -14.068 2.905 5.840 1.00 90.25 102 VAL A O 1
ATOM 754 N N . ALA A 1 103 ? -15.337 1.835 4.342 1.00 79.44 103 ALA A N 1
ATOM 755 C CA . ALA A 1 103 ? -14.676 2.467 3.205 1.00 79.44 103 ALA A CA 1
ATOM 756 C C . ALA A 1 103 ? -14.932 3.983 3.229 1.00 79.44 103 ALA A C 1
ATOM 758 O O . ALA A 1 103 ? -16.068 4.430 3.397 1.00 79.44 103 ALA A O 1
ATOM 759 N N . THR A 1 104 ? -13.873 4.772 3.065 1.00 69.94 104 THR A N 1
ATOM 760 C CA . THR A 1 104 ? -13.927 6.241 3.149 1.00 69.94 104 THR A CA 1
ATOM 761 C C . THR A 1 104 ? -14.388 6.900 1.850 1.00 69.94 104 THR A C 1
ATOM 763 O O . THR A 1 104 ? -14.773 8.067 1.861 1.00 69.94 104 THR A O 1
ATOM 766 N N . SER A 1 105 ? -14.376 6.175 0.726 1.00 72.81 105 SER A N 1
ATOM 767 C CA . SER A 1 105 ? -14.830 6.682 -0.572 1.00 72.81 105 SER A CA 1
ATOM 768 C C . SER A 1 105 ? -15.350 5.565 -1.478 1.00 72.81 105 SER A C 1
ATOM 770 O O . SER A 1 105 ? -14.934 4.412 -1.372 1.00 72.81 105 SER A O 1
ATOM 772 N N . SER A 1 106 ? -16.243 5.918 -2.407 1.00 75.31 106 SER A N 1
ATOM 773 C CA . SER A 1 106 ? -16.780 4.995 -3.419 1.00 75.31 106 SER A CA 1
ATOM 774 C C . SER A 1 106 ? -15.719 4.495 -4.398 1.00 75.31 106 SER A C 1
ATOM 776 O O . SER A 1 106 ? -15.834 3.384 -4.905 1.00 75.31 106 SER A O 1
ATOM 778 N N . ASN A 1 107 ? -14.680 5.298 -4.641 1.00 70.50 107 ASN A N 1
ATOM 779 C CA . ASN A 1 107 ? -13.596 4.968 -5.570 1.00 70.50 107 ASN A CA 1
ATOM 780 C C . ASN A 1 107 ? -12.612 3.948 -4.974 1.00 70.50 107 ASN A C 1
ATOM 782 O O . ASN A 1 107 ? -11.839 3.333 -5.701 1.00 70.50 107 ASN A O 1
ATOM 786 N N . HIS A 1 108 ? -12.697 3.717 -3.661 1.00 72.44 108 HIS A N 1
ATOM 787 C CA . HIS A 1 108 ? -11.837 2.819 -2.898 1.00 72.44 108 HIS A CA 1
ATOM 788 C C . HIS A 1 108 ? -12.677 1.869 -2.031 1.00 72.44 108 HIS A C 1
ATOM 790 O O . HIS A 1 108 ? -12.410 1.674 -0.847 1.00 72.44 108 HIS A O 1
ATOM 796 N N . GLY A 1 109 ? -13.737 1.303 -2.618 1.00 80.06 109 GLY A N 1
ATOM 797 C CA . GLY A 1 109 ? -14.698 0.457 -1.901 1.00 80.06 109 GLY A CA 1
ATOM 798 C C . GLY A 1 109 ? -14.113 -0.846 -1.345 1.00 80.06 109 GLY A C 1
ATOM 799 O O . GLY A 1 109 ? -14.682 -1.407 -0.411 1.00 80.06 109 GLY A O 1
ATOM 800 N N . ASP A 1 110 ? -12.978 -1.302 -1.883 1.00 87.69 110 ASP A N 1
ATOM 801 C CA . ASP A 1 110 ? -12.308 -2.533 -1.462 1.00 87.69 110 ASP A CA 1
ATOM 802 C C . ASP A 1 110 ? -10.808 -2.307 -1.203 1.00 87.69 110 ASP A C 1
ATOM 804 O O . ASP A 1 110 ? -9.940 -2.561 -2.041 1.00 87.69 110 ASP A O 1
ATOM 808 N N . VAL A 1 111 ? -10.520 -1.769 -0.017 1.00 90.50 111 VAL A N 1
ATOM 809 C CA . VAL A 1 111 ? -9.169 -1.440 0.473 1.00 90.50 111 VAL A CA 1
ATOM 810 C C . VAL A 1 111 ? -8.807 -2.229 1.723 1.00 90.50 111 VAL A C 1
ATOM 812 O O . VAL A 1 111 ? -8.059 -1.756 2.576 1.00 90.50 111 VAL A O 1
ATOM 815 N N . PHE A 1 112 ? -9.366 -3.426 1.876 1.00 94.44 112 PHE A N 1
ATOM 816 C CA . PHE A 1 112 ? -9.237 -4.220 3.095 1.00 94.44 112 PHE A CA 1
ATOM 817 C C . PHE A 1 112 ? -8.306 -5.412 2.908 1.00 94.44 112 PHE A C 1
ATOM 819 O O . PHE A 1 112 ? -8.546 -6.466 3.483 1.00 94.44 112 PHE A O 1
ATOM 826 N N . TYR A 1 113 ? -7.231 -5.275 2.131 1.00 94.19 113 TYR A N 1
ATOM 827 C CA . TYR A 1 113 ? -6.249 -6.342 1.941 1.00 94.19 113 TYR A CA 1
ATOM 828 C C . TYR A 1 113 ? -5.010 -6.117 2.792 1.00 94.19 113 TYR A C 1
ATOM 830 O O . TYR A 1 113 ? -4.485 -5.011 2.894 1.00 94.19 113 TYR A O 1
ATOM 838 N N . ALA A 1 114 ? -4.525 -7.181 3.415 1.00 95.00 114 ALA A N 1
ATOM 839 C CA . ALA A 1 114 ? -3.379 -7.120 4.303 1.00 95.00 114 ALA A CA 1
ATOM 840 C C . ALA A 1 114 ? -2.535 -8.390 4.195 1.00 95.00 114 ALA A C 1
ATOM 842 O O . ALA A 1 114 ? -3.005 -9.446 3.754 1.00 95.00 114 ALA A O 1
ATOM 843 N N . THR A 1 115 ? -1.281 -8.304 4.637 1.00 94.25 115 THR A N 1
ATOM 844 C CA . THR A 1 115 ? -0.443 -9.494 4.802 1.00 94.25 115 THR A CA 1
ATOM 845 C C . THR A 1 115 ? -1.051 -10.421 5.864 1.00 94.25 115 THR A C 1
ATOM 847 O O . THR A 1 115 ? -1.755 -9.949 6.765 1.00 94.25 115 THR A O 1
ATOM 850 N N . PRO A 1 116 ? -0.763 -11.736 5.849 1.00 94.62 116 PRO A N 1
ATOM 851 C CA . PRO A 1 116 ? -1.314 -12.659 6.843 1.00 94.62 116 PRO A CA 1
ATOM 852 C C . PRO A 1 116 ? -0.951 -12.256 8.280 1.00 94.62 116 PRO A C 1
ATOM 854 O O . PRO A 1 116 ? -1.766 -12.368 9.196 1.00 94.62 116 PRO A O 1
ATOM 857 N N . GLY A 1 117 ? 0.261 -11.719 8.469 1.00 94.31 117 GLY A N 1
ATOM 858 C CA . GLY A 1 117 ? 0.713 -11.179 9.747 1.00 94.31 117 GLY A CA 1
ATOM 859 C C . GLY A 1 117 ? -0.115 -9.976 10.197 1.00 94.31 117 GLY A C 1
ATOM 860 O O . GLY A 1 117 ? -0.595 -9.958 11.329 1.00 94.31 117 GLY A O 1
ATOM 861 N N . ALA A 1 118 ? -0.327 -8.995 9.320 1.00 95.50 118 ALA A N 1
ATOM 862 C CA . ALA A 1 118 ? -1.144 -7.824 9.624 1.00 95.50 118 ALA A CA 1
ATOM 863 C C . ALA A 1 118 ? -2.618 -8.194 9.880 1.00 95.50 118 ALA A C 1
ATOM 865 O O . ALA A 1 118 ? -3.212 -7.713 10.847 1.00 95.50 118 ALA A O 1
ATOM 866 N N . ASN A 1 119 ? -3.184 -9.127 9.109 1.00 95.81 119 ASN A N 1
ATOM 867 C CA . ASN A 1 119 ? -4.544 -9.640 9.308 1.00 95.81 119 ASN A CA 1
ATOM 868 C C . ASN A 1 119 ? -4.699 -10.308 10.691 1.00 95.81 119 ASN A C 1
ATOM 870 O O . ASN A 1 119 ? -5.593 -9.971 11.470 1.00 95.81 119 ASN A O 1
ATOM 874 N N . ALA A 1 120 ? -3.756 -11.174 11.079 1.00 95.56 120 ALA A N 1
ATOM 875 C CA . ALA A 1 120 ? -3.770 -11.816 12.395 1.00 95.56 120 ALA A CA 1
ATOM 876 C C . ALA A 1 120 ? -3.680 -10.809 13.558 1.00 95.56 120 ALA A C 1
ATOM 878 O O . ALA A 1 120 ? -4.365 -10.972 14.573 1.00 95.56 120 ALA A O 1
ATOM 879 N N . LYS A 1 121 ? -2.854 -9.763 13.423 1.00 96.75 121 LYS A N 1
ATOM 880 C CA . LYS A 1 121 ? -2.745 -8.683 14.420 1.00 96.75 121 LYS A CA 1
ATOM 881 C C . LYS A 1 121 ? -4.042 -7.882 14.513 1.00 96.75 121 LYS A C 1
ATOM 883 O O . LYS A 1 121 ? -4.528 -7.633 15.613 1.00 96.75 121 LYS A O 1
ATOM 888 N N . THR A 1 122 ? -4.644 -7.567 13.371 1.00 96.81 122 THR A N 1
ATOM 889 C CA . THR A 1 122 ? -5.928 -6.859 13.269 1.00 96.81 122 THR A CA 1
ATOM 890 C C . THR A 1 122 ? -7.033 -7.589 14.017 1.00 96.81 122 THR A C 1
ATOM 892 O O . THR A 1 122 ? -7.685 -7.003 14.877 1.00 96.81 122 THR A O 1
ATOM 895 N N . LEU A 1 123 ? -7.195 -8.894 13.778 1.00 96.56 123 LEU A N 1
ATOM 896 C CA . LEU A 1 123 ? -8.213 -9.700 14.458 1.00 96.56 123 LEU A CA 1
ATOM 897 C C . LEU A 1 123 ? -8.000 -9.758 15.977 1.00 96.56 123 LEU A C 1
ATOM 899 O O . LEU A 1 123 ? -8.968 -9.776 16.740 1.00 96.56 123 LEU A O 1
ATOM 903 N N . LYS A 1 124 ? -6.745 -9.775 16.443 1.00 97.06 124 LYS A N 1
ATOM 904 C CA . LYS A 1 124 ? -6.433 -9.691 17.879 1.00 97.06 124 LYS A CA 1
ATOM 905 C C . LYS A 1 124 ? -6.833 -8.332 18.456 1.00 97.06 124 LYS A C 1
ATOM 907 O O . LYS A 1 124 ? -7.532 -8.304 19.470 1.00 97.06 124 LYS A O 1
ATOM 912 N N . THR A 1 125 ? -6.457 -7.232 17.801 1.00 97.44 125 THR A N 1
ATOM 913 C CA . THR A 1 125 ? -6.844 -5.870 18.208 1.00 97.44 125 THR A CA 1
ATOM 914 C C . THR A 1 125 ? -8.362 -5.715 18.245 1.00 97.44 125 THR A C 1
ATOM 916 O O . THR A 1 125 ? -8.904 -5.273 19.254 1.00 97.44 125 THR A O 1
ATOM 919 N N . ALA A 1 126 ? -9.060 -6.159 17.198 1.00 97.31 126 ALA A N 1
ATOM 920 C CA . ALA A 1 126 ? -10.512 -6.080 17.073 1.00 97.31 126 ALA A CA 1
ATOM 921 C C . ALA A 1 126 ? -11.245 -6.833 18.194 1.00 97.31 126 ALA A C 1
ATOM 923 O O . ALA A 1 126 ? -12.178 -6.306 18.803 1.00 97.31 126 ALA A O 1
ATOM 924 N N . LYS A 1 127 ? -10.784 -8.043 18.539 1.00 97.62 127 LYS A N 1
ATOM 925 C CA . LYS A 1 127 ? -11.328 -8.823 19.666 1.00 97.62 127 LYS A CA 1
ATOM 926 C C . LYS A 1 127 ? -11.160 -8.105 21.002 1.00 97.62 127 LYS A C 1
ATOM 928 O O . LYS A 1 127 ? -12.083 -8.112 21.814 1.00 97.62 127 LYS A O 1
ATOM 933 N N . LEU A 1 128 ? -9.993 -7.510 21.251 1.00 97.69 128 LEU A N 1
ATOM 934 C CA . LEU A 1 128 ? -9.738 -6.762 22.485 1.00 97.69 128 LEU A CA 1
ATOM 935 C C . LEU A 1 128 ? -10.575 -5.486 22.547 1.00 97.69 128 LEU A C 1
ATOM 937 O O . LEU A 1 128 ? -11.191 -5.211 23.575 1.00 97.69 128 LEU A O 1
ATOM 941 N N . TYR A 1 129 ? -10.646 -4.755 21.437 1.00 97.12 129 TYR A N 1
ATOM 942 C CA . TYR A 1 129 ? -11.432 -3.535 21.336 1.00 97.12 129 TYR A CA 1
ATOM 943 C C . TYR A 1 129 ? -12.907 -3.824 21.601 1.00 97.12 129 TYR A C 1
ATOM 945 O O . TYR A 1 129 ? -13.496 -3.186 22.467 1.00 97.12 129 TYR A O 1
ATOM 953 N N . ARG A 1 130 ? -13.483 -4.869 20.993 1.00 96.56 130 ARG A N 1
ATOM 954 C CA . ARG A 1 130 ? -14.881 -5.239 21.250 1.00 96.56 130 ARG A CA 1
ATOM 955 C C . ARG A 1 130 ? -15.162 -5.603 22.703 1.00 96.56 130 ARG A C 1
ATOM 957 O O . ARG A 1 130 ? -16.221 -5.250 23.211 1.00 96.56 130 ARG A O 1
ATOM 964 N N . ARG A 1 131 ? -14.238 -6.283 23.388 1.00 97.31 131 ARG A N 1
ATOM 965 C CA . ARG A 1 131 ? -14.402 -6.608 24.818 1.00 97.31 131 ARG A CA 1
ATOM 966 C C . ARG A 1 131 ? -14.496 -5.360 25.696 1.00 97.31 131 ARG A C 1
ATOM 968 O O . ARG A 1 131 ? -15.186 -5.406 26.705 1.00 97.31 131 ARG A O 1
ATOM 975 N N . ILE A 1 132 ? -13.799 -4.285 25.329 1.00 96.31 132 ILE A N 1
ATOM 976 C CA . ILE A 1 132 ? -13.715 -3.054 26.128 1.00 96.31 132 ILE A CA 1
ATOM 977 C C . ILE A 1 132 ? -14.781 -2.040 25.696 1.00 96.31 132 ILE A C 1
ATOM 979 O O . ILE A 1 132 ? -15.486 -1.493 26.536 1.00 96.31 132 ILE A O 1
ATOM 983 N N . ALA A 1 133 ? -14.915 -1.800 24.393 1.00 95.12 133 ALA A N 1
ATOM 984 C CA . ALA A 1 133 ? -15.809 -0.796 23.818 1.00 95.12 133 ALA A CA 1
ATOM 985 C C . ALA A 1 133 ? -17.231 -1.319 23.543 1.00 95.12 133 ALA A C 1
ATOM 987 O O . ALA A 1 133 ? -18.140 -0.531 23.286 1.00 95.12 133 ALA A O 1
ATOM 988 N N . GLY A 1 134 ? -17.439 -2.641 23.553 1.00 95.75 134 GLY A N 1
ATOM 989 C CA . GLY A 1 134 ? -18.735 -3.275 23.284 1.00 95.75 134 GLY A CA 1
ATOM 990 C C . GLY A 1 134 ? -19.159 -3.286 21.810 1.00 95.75 134 GLY A C 1
ATOM 991 O O . GLY A 1 134 ? -20.238 -3.780 21.488 1.00 95.75 134 GLY A O 1
ATOM 992 N N . ILE A 1 135 ? -18.324 -2.778 20.901 1.00 95.00 135 ILE A N 1
ATOM 993 C CA . ILE A 1 135 ? -18.609 -2.648 19.465 1.00 95.00 135 ILE A CA 1
ATOM 994 C C . ILE A 1 135 ? -17.458 -3.191 18.608 1.00 95.00 135 ILE A C 1
ATOM 996 O O . ILE A 1 135 ? -16.340 -3.358 19.089 1.00 95.00 135 ILE A O 1
ATOM 1000 N N . ALA A 1 136 ? -17.736 -3.494 17.339 1.00 96.75 136 ALA A N 1
ATOM 1001 C CA . ALA A 1 136 ? -16.707 -3.898 16.383 1.00 96.75 136 ALA A CA 1
ATOM 1002 C C . ALA A 1 136 ? -15.712 -2.754 16.122 1.00 96.75 136 ALA A C 1
ATOM 1004 O O . ALA A 1 136 ? -16.122 -1.595 16.076 1.00 96.75 136 ALA A O 1
ATOM 1005 N N . LEU A 1 137 ? -14.434 -3.092 15.925 1.00 96.19 137 LEU A N 1
ATOM 1006 C CA . LEU A 1 137 ? -13.386 -2.147 15.544 1.00 96.19 137 LEU A CA 1
ATOM 1007 C C . LEU A 1 137 ? -13.614 -1.700 14.092 1.00 96.19 137 LEU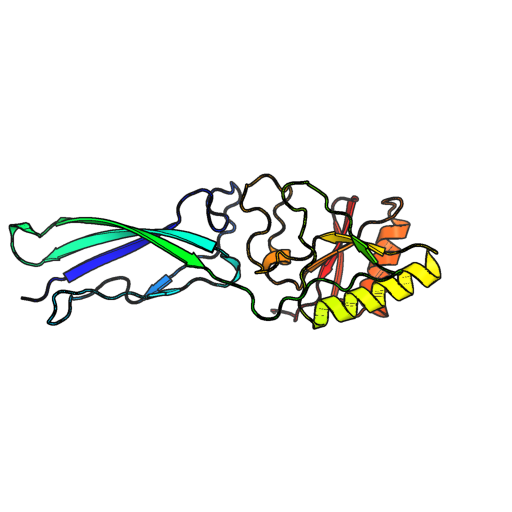 A C 1
ATOM 1009 O O . LEU A 1 137 ? -13.578 -2.553 13.195 1.00 96.19 137 LEU A O 1
ATOM 1013 N N . PRO A 1 138 ? -13.853 -0.403 13.844 1.00 95.62 138 PRO A N 1
ATOM 1014 C CA . PRO A 1 138 ? -13.921 0.123 12.493 1.00 95.62 138 PRO A CA 1
ATOM 1015 C C . PRO A 1 138 ? -12.536 0.110 11.840 1.00 95.62 138 PRO A C 1
ATOM 1017 O O . PRO A 1 138 ? -11.559 0.577 12.421 1.00 95.62 138 PRO A O 1
ATOM 1020 N N . ILE A 1 139 ? -12.463 -0.404 10.619 1.00 94.81 139 ILE A N 1
ATOM 1021 C CA . ILE A 1 139 ? -11.267 -0.376 9.780 1.00 94.81 139 ILE A CA 1
ATOM 1022 C C . ILE A 1 139 ? -11.610 0.440 8.547 1.00 94.81 139 ILE A C 1
ATOM 1024 O O . ILE A 1 139 ? -12.561 0.103 7.838 1.00 94.81 139 ILE A O 1
ATOM 1028 N N . THR A 1 140 ? -10.852 1.502 8.307 1.00 91.88 140 THR A N 1
ATOM 1029 C CA . THR A 1 140 ? -11.121 2.453 7.221 1.00 91.88 140 THR A CA 1
ATOM 1030 C C . THR A 1 140 ? -10.247 2.220 6.006 1.00 91.88 140 THR A C 1
ATOM 1032 O O . THR A 1 140 ? -10.694 2.442 4.882 1.00 91.88 140 THR A O 1
ATOM 1035 N N . ALA A 1 141 ? -9.030 1.716 6.213 1.00 91.56 141 ALA A N 1
ATOM 1036 C CA . ALA A 1 141 ? -8.128 1.357 5.132 1.00 91.56 141 ALA A CA 1
ATOM 1037 C C . ALA A 1 141 ? -7.097 0.309 5.564 1.00 91.56 141 ALA A C 1
ATOM 1039 O O . ALA A 1 141 ? -6.632 0.285 6.699 1.00 91.56 141 ALA A O 1
ATOM 1040 N N . ALA A 1 142 ? -6.708 -0.534 4.618 1.00 92.88 142 ALA A N 1
ATOM 1041 C CA . ALA A 1 142 ? -5.507 -1.356 4.616 1.00 92.88 142 ALA A CA 1
ATOM 1042 C C . ALA A 1 142 ? -4.877 -1.200 3.219 1.00 92.88 142 ALA A C 1
ATOM 1044 O O . ALA A 1 142 ? -4.571 -0.079 2.825 1.00 92.88 142 ALA A O 1
ATOM 1045 N N . SER A 1 143 ? -4.724 -2.257 2.431 1.00 89.94 143 SER A N 1
ATOM 1046 C CA . SER A 1 143 ? -4.227 -2.199 1.050 1.00 89.94 143 SER A CA 1
ATOM 1047 C C . SER A 1 143 ? -5.305 -2.507 0.016 1.00 89.94 143 SER A C 1
ATOM 1049 O O . SER A 1 143 ? -6.336 -3.094 0.343 1.00 89.94 143 SER A O 1
ATOM 1051 N N . LEU A 1 144 ? -5.023 -2.200 -1.249 1.00 86.38 144 LEU A N 1
ATOM 1052 C CA . LEU A 1 144 ? -5.709 -2.803 -2.396 1.00 86.38 144 LEU A CA 1
ATOM 1053 C C . LEU A 1 144 ? -5.366 -4.298 -2.538 1.00 86.38 144 LEU A C 1
ATOM 1055 O O . LEU A 1 144 ? -4.344 -4.765 -2.033 1.00 86.38 144 LEU A O 1
ATOM 1059 N N . ILE A 1 145 ? -6.175 -5.038 -3.306 1.00 87.62 145 ILE A N 1
ATOM 1060 C CA . ILE A 1 145 ? -6.007 -6.487 -3.550 1.00 87.62 145 ILE A CA 1
ATOM 1061 C C . ILE A 1 145 ? -4.609 -6.889 -4.026 1.00 87.62 145 ILE A C 1
ATOM 1063 O O . ILE A 1 145 ? -4.112 -7.958 -3.674 1.00 87.62 145 ILE A O 1
ATOM 1067 N N . TYR A 1 146 ? -3.953 -6.018 -4.788 1.00 84.38 146 TYR A N 1
ATOM 1068 C CA . TYR A 1 146 ? -2.612 -6.251 -5.318 1.00 84.38 146 TYR A CA 1
ATOM 1069 C C . TYR A 1 146 ? -1.549 -5.341 -4.700 1.00 84.38 146 TYR A C 1
ATOM 1071 O O . TYR A 1 146 ? -0.407 -5.328 -5.163 1.00 84.38 146 TYR A O 1
ATOM 1079 N N . GLY A 1 147 ? -1.892 -4.611 -3.639 1.00 82.31 147 GLY A N 1
ATOM 1080 C CA . GLY A 1 147 ? -1.041 -3.575 -3.079 1.00 82.31 147 GLY A CA 1
ATOM 1081 C C . GLY A 1 147 ? -0.918 -2.375 -4.010 1.00 82.31 147 GLY A C 1
ATOM 1082 O O . GLY A 1 147 ? -1.844 -2.043 -4.747 1.00 82.31 147 GLY A O 1
ATOM 1083 N N . GLY A 1 148 ? 0.244 -1.726 -3.981 1.00 74.81 148 GLY A N 1
ATOM 1084 C CA . GLY A 1 148 ? 0.515 -0.571 -4.833 1.00 74.81 148 GLY A CA 1
ATOM 1085 C C . GLY A 1 148 ? -0.193 0.695 -4.350 1.00 74.81 148 GLY A C 1
ATOM 1086 O O . GLY A 1 148 ? -0.649 0.787 -3.210 1.00 74.81 148 GLY A O 1
ATOM 1087 N N . ILE A 1 149 ? -0.190 1.733 -5.182 1.00 69.69 149 ILE A N 1
ATOM 1088 C CA . ILE A 1 149 ? -0.706 3.046 -4.791 1.00 69.69 149 ILE A CA 1
ATOM 1089 C C . ILE A 1 149 ? -2.226 2.984 -4.708 1.00 69.69 149 ILE A C 1
ATOM 1091 O O . ILE A 1 149 ? -2.898 2.937 -5.726 1.00 69.69 149 ILE A O 1
ATOM 1095 N N . ASN A 1 150 ? -2.751 3.036 -3.482 1.00 63.59 150 ASN A N 1
ATOM 1096 C CA . ASN A 1 150 ? -4.187 3.120 -3.232 1.00 63.59 150 ASN A CA 1
ATOM 1097 C C . ASN A 1 150 ? -4.845 4.318 -3.946 1.00 63.59 150 ASN A C 1
ATOM 1099 O O . ASN A 1 150 ? -6.013 4.241 -4.271 1.00 63.59 150 ASN A O 1
ATOM 1103 N N . ASP A 1 151 ? -4.091 5.388 -4.210 1.00 64.06 151 ASP A N 1
ATOM 1104 C CA . ASP A 1 151 ? -4.544 6.653 -4.798 1.00 64.06 151 ASP A CA 1
ATOM 1105 C C . ASP A 1 151 ? -4.194 6.771 -6.298 1.00 64.06 151 ASP A C 1
ATOM 1107 O O . ASP A 1 151 ? -3.527 7.716 -6.728 1.00 64.06 151 ASP A O 1
ATOM 1111 N N . ILE A 1 152 ? -4.549 5.772 -7.115 1.00 57.47 152 ILE A N 1
ATOM 1112 C CA . ILE A 1 152 ? -4.258 5.823 -8.564 1.00 57.47 152 ILE A CA 1
ATOM 1113 C C . ILE A 1 152 ? -4.974 6.989 -9.266 1.00 57.47 152 ILE A C 1
ATOM 1115 O O . ILE A 1 152 ? -4.489 7.475 -10.286 1.00 57.47 152 ILE A O 1
ATOM 1119 N N . TYR A 1 153 ? -6.091 7.461 -8.701 1.00 62.03 153 TYR A N 1
ATOM 1120 C CA . TYR A 1 153 ? -6.898 8.561 -9.235 1.00 62.03 153 TYR A CA 1
ATOM 1121 C C . TYR A 1 153 ? -6.533 9.937 -8.658 1.00 62.03 153 TYR A C 1
ATOM 1123 O O . TYR A 1 153 ? -7.087 10.944 -9.102 1.00 62.03 153 TYR A O 1
ATOM 1131 N N . ASN A 1 154 ? -5.570 10.010 -7.730 1.00 62.34 154 ASN A N 1
ATOM 1132 C CA . ASN A 1 154 ? -5.105 11.254 -7.104 1.00 62.34 154 ASN A CA 1
ATOM 1133 C C . ASN A 1 154 ? -6.225 12.043 -6.380 1.00 62.34 154 ASN A C 1
ATOM 1135 O O . ASN A 1 154 ? -6.201 13.278 -6.310 1.00 62.34 154 ASN A O 1
ATOM 1139 N N . ASP A 1 155 ? -7.223 11.337 -5.853 1.00 65.50 155 ASP A N 1
ATOM 1140 C CA . ASP A 1 155 ? -8.373 11.870 -5.121 1.00 65.50 155 ASP A CA 1
ATOM 1141 C C . ASP A 1 155 ? -8.408 11.438 -3.641 1.00 65.50 155 ASP A C 1
ATOM 1143 O O . ASP A 1 155 ? -9.210 11.966 -2.865 1.00 65.50 155 ASP A O 1
ATOM 1147 N N . TRP A 1 156 ? -7.485 10.579 -3.196 1.00 62.12 156 TRP A N 1
ATOM 1148 C CA . TRP A 1 156 ? -7.330 10.211 -1.789 1.00 62.12 156 TRP A CA 1
ATOM 1149 C C . TRP A 1 156 ? -6.372 11.165 -1.062 1.00 62.12 156 TRP A C 1
ATOM 1151 O O . TRP A 1 156 ? -5.173 11.223 -1.334 1.00 62.12 156 TRP A O 1
ATOM 1161 N N . ARG A 1 157 ? -6.877 11.907 -0.064 1.00 59.25 157 ARG A N 1
ATOM 1162 C CA . ARG A 1 157 ? -6.061 12.844 0.732 1.00 59.25 157 ARG A CA 1
ATOM 1163 C C . ARG A 1 157 ? -6.025 12.508 2.229 1.00 59.25 157 ARG A C 1
ATOM 1165 O O . ARG A 1 157 ? -7.095 12.356 2.818 1.00 59.25 157 ARG A O 1
ATOM 1172 N N . PRO A 1 158 ? -4.831 12.476 2.868 1.00 60.94 158 PRO A N 1
ATOM 1173 C CA . PRO A 1 158 ? -3.481 12.586 2.278 1.00 60.94 158 PRO A CA 1
ATOM 1174 C C . PRO A 1 158 ? -3.040 11.295 1.540 1.00 60.94 158 PRO A C 1
ATOM 1176 O O . PRO A 1 158 ? -3.690 10.269 1.702 1.00 60.94 158 PRO A O 1
ATOM 1179 N N . PRO A 1 159 ? -1.939 11.292 0.757 1.00 62.44 159 PRO A N 1
ATOM 1180 C CA . PRO A 1 159 ? -1.459 10.082 0.076 1.00 62.44 159 PRO A CA 1
ATOM 1181 C C . PRO A 1 159 ? -1.008 8.975 1.054 1.00 62.44 159 PRO A C 1
ATOM 1183 O O . PRO A 1 159 ? -0.014 9.136 1.769 1.00 62.44 159 PRO A O 1
ATOM 1186 N N . HIS A 1 160 ? -1.672 7.814 1.036 1.00 70.62 160 HIS A N 1
ATOM 1187 C CA . HIS A 1 160 ? -1.420 6.674 1.939 1.00 70.62 160 HIS A CA 1
ATOM 1188 C C . HIS A 1 160 ? -0.336 5.727 1.391 1.00 70.62 160 HIS A C 1
ATOM 1190 O O . HIS A 1 160 ? -0.598 4.593 0.997 1.00 70.62 160 HIS A O 1
ATOM 1196 N N . LYS A 1 161 ? 0.921 6.182 1.307 1.00 74.00 161 LYS A N 1
ATOM 1197 C CA . LYS A 1 161 ? 1.997 5.365 0.695 1.00 74.00 161 LYS A CA 1
ATOM 1198 C C . LYS A 1 161 ? 2.357 4.115 1.488 1.00 74.00 161 LYS A C 1
ATOM 1200 O O . LYS A 1 161 ? 2.881 3.177 0.902 1.00 74.00 161 LYS A O 1
ATOM 1205 N N . SER A 1 162 ? 2.195 4.137 2.804 1.00 80.56 162 SER A N 1
ATOM 1206 C CA . SER A 1 162 ? 2.598 3.013 3.650 1.00 80.56 162 SER A CA 1
ATOM 1207 C C . SER A 1 162 ? 1.715 1.787 3.368 1.00 80.56 162 SER A C 1
ATOM 1209 O O . SER A 1 162 ? 2.215 0.686 3.139 1.00 80.56 162 SER A O 1
ATOM 1211 N N . HIS A 1 163 ? 0.424 2.028 3.132 1.00 87.69 163 HIS A N 1
ATOM 1212 C CA . HIS A 1 163 ? -0.598 1.035 2.793 1.00 87.69 163 HIS A CA 1
ATOM 1213 C C . HIS A 1 163 ? -0.307 0.161 1.568 1.00 87.69 163 HIS A C 1
ATOM 1215 O O . HIS A 1 163 ? -0.906 -0.904 1.436 1.00 87.69 163 HIS A O 1
ATOM 1221 N N . ARG A 1 164 ? 0.648 0.531 0.706 1.00 84.31 164 ARG A N 1
ATOM 1222 C CA . ARG A 1 164 ? 1.000 -0.191 -0.534 1.00 84.31 164 ARG A CA 1
ATOM 1223 C C . ARG A 1 164 ? 1.377 -1.659 -0.338 1.00 84.31 164 ARG A C 1
ATOM 1225 O O . ARG A 1 164 ? 1.370 -2.420 -1.300 1.00 84.31 164 ARG A O 1
ATOM 1232 N N . THR A 1 165 ? 1.787 -2.033 0.871 1.00 87.31 165 THR A N 1
ATOM 1233 C CA . THR A 1 165 ? 2.342 -3.362 1.171 1.00 87.31 165 THR A CA 1
ATOM 1234 C C . THR A 1 165 ? 1.405 -4.244 1.996 1.00 87.31 165 THR A C 1
ATOM 1236 O O . THR A 1 165 ? 1.766 -5.370 2.331 1.00 87.31 165 THR A O 1
ATOM 1239 N N . GLY A 1 166 ? 0.231 -3.732 2.385 1.00 91.12 166 GLY A N 1
ATOM 1240 C CA . GLY A 1 166 ? -0.689 -4.430 3.289 1.00 91.12 166 GLY A CA 1
ATOM 1241 C C . GLY A 1 166 ? -0.140 -4.678 4.690 1.00 91.12 166 GLY A C 1
ATOM 1242 O O . GLY A 1 166 ? -0.630 -5.564 5.390 1.00 91.12 166 GLY A O 1
ATOM 1243 N N . ASN A 1 167 ? 0.879 -3.920 5.101 1.00 93.75 167 ASN A N 1
ATOM 1244 C CA . ASN A 1 167 ? 1.383 -3.920 6.472 1.00 93.75 167 ASN A CA 1
ATOM 1245 C C . ASN A 1 167 ? 0.829 -2.768 7.311 1.00 93.75 167 ASN A C 1
ATOM 1247 O O . ASN A 1 167 ? 1.087 -2.740 8.509 1.00 93.75 167 ASN A O 1
ATOM 1251 N N . ASP A 1 168 ? 0.065 -1.860 6.717 1.00 93.38 168 ASP A N 1
ATOM 1252 C CA . ASP A 1 168 ? -0.477 -0.682 7.380 1.00 93.38 168 ASP A CA 1
ATOM 1253 C C . ASP A 1 168 ? -1.998 -0.749 7.395 1.00 93.38 168 ASP A C 1
ATOM 1255 O O . ASP A 1 168 ? -2.614 -1.191 6.420 1.00 93.38 168 ASP A O 1
ATOM 1259 N N . LEU A 1 169 ? -2.587 -0.345 8.517 1.00 94.25 169 LEU A N 1
ATOM 1260 C CA . LEU A 1 169 ? -4.026 -0.310 8.724 1.00 94.25 169 LEU A CA 1
ATOM 1261 C C . LEU A 1 169 ? -4.444 0.970 9.427 1.00 94.25 169 LEU A C 1
ATOM 1263 O O . LEU A 1 169 ? -3.829 1.358 10.418 1.00 94.25 169 LEU A O 1
ATOM 1267 N N . ASP A 1 170 ? -5.551 1.537 8.974 1.00 94.19 170 ASP A N 1
ATOM 1268 C CA . ASP A 1 170 ? -6.220 2.646 9.632 1.00 94.19 170 ASP A CA 1
ATOM 1269 C C . ASP A 1 170 ? -7.441 2.131 10.389 1.00 94.19 170 ASP A C 1
ATOM 1271 O O . ASP A 1 170 ? -8.326 1.464 9.837 1.00 94.19 170 ASP A O 1
ATOM 1275 N N . PHE A 1 171 ? -7.473 2.445 11.679 1.00 94.81 171 PHE A N 1
ATOM 1276 C CA . PHE A 1 171 ? -8.573 2.135 12.579 1.00 94.81 171 PHE A CA 1
ATOM 1277 C C . PHE A 1 171 ? -9.302 3.417 12.970 1.00 94.81 171 PHE A C 1
ATOM 1279 O O . PHE A 1 171 ? -8.675 4.354 13.466 1.00 94.81 171 PHE A O 1
ATOM 1286 N N . ASP A 1 172 ? -10.619 3.444 12.784 1.00 90.19 172 ASP A N 1
ATOM 1287 C CA . ASP A 1 172 ? -11.452 4.576 13.206 1.00 90.19 172 ASP A CA 1
ATOM 1288 C C . ASP A 1 172 ? -11.893 4.404 14.661 1.00 90.19 172 ASP A C 1
ATOM 1290 O O . ASP A 1 172 ? -12.088 3.281 15.145 1.00 90.19 172 ASP A O 1
ATOM 1294 N N . GLY A 1 173 ? -12.106 5.517 15.354 1.00 75.44 173 GLY A N 1
ATOM 1295 C CA . GLY A 1 173 ? -12.864 5.516 16.597 1.00 75.44 173 GLY A CA 1
ATOM 1296 C C . GLY A 1 173 ? -14.365 5.592 16.310 1.00 75.44 173 GLY A C 1
ATOM 1297 O O . GLY A 1 173 ? -14.811 6.083 15.281 1.00 75.44 173 GLY A O 1
ATOM 1298 N N . ARG A 1 174 ? -15.207 5.163 17.247 1.00 73.00 174 ARG A N 1
ATOM 1299 C CA . ARG A 1 174 ? -16.640 5.496 17.226 1.00 73.00 174 ARG A CA 1
ATOM 1300 C C . ARG A 1 174 ? -16.877 7.003 17.329 1.00 73.00 174 ARG A C 1
ATOM 1302 O O . ARG A 1 174 ? -17.852 7.519 16.792 1.00 73.00 174 ARG A O 1
ATOM 1309 N N . SER A 1 175 ? -16.057 7.665 18.133 1.00 75.62 175 SER A N 1
ATOM 1310 C CA . SER A 1 175 ? -16.213 9.056 18.559 1.00 75.62 175 SER A CA 1
ATOM 1311 C C . SER A 1 175 ? -15.117 9.972 18.028 1.00 75.62 175 SER A C 1
ATOM 1313 O O . SER A 1 175 ? -15.184 11.177 18.260 1.00 75.62 175 SER A O 1
ATOM 1315 N N . ASN A 1 176 ? -14.088 9.395 17.400 1.00 81.25 176 ASN A N 1
ATOM 1316 C CA . ASN A 1 176 ? -12.832 10.055 17.031 1.00 81.25 176 ASN A CA 1
ATOM 1317 C C . ASN A 1 176 ? -12.256 10.918 18.158 1.00 81.25 176 ASN A C 1
ATOM 1319 O O . ASN A 1 176 ? -11.622 11.950 17.947 1.00 81.25 176 ASN A O 1
ATOM 1323 N N . SER A 1 177 ? -12.485 10.473 19.398 1.00 90.50 177 SER A N 1
ATOM 1324 C CA . SER A 1 177 ? -11.988 11.147 20.584 1.00 90.50 177 SER A CA 1
ATOM 1325 C C . SER A 1 177 ? -10.533 10.752 20.858 1.00 90.50 177 SER A C 1
ATOM 1327 O O . SER A 1 177 ? -10.144 9.600 20.634 1.00 90.50 177 SER A O 1
ATOM 1329 N N . PRO A 1 178 ? -9.717 11.656 21.432 1.00 92.56 178 PRO A N 1
ATOM 1330 C CA . PRO A 1 178 ? -8.339 11.335 21.806 1.00 92.56 178 PRO A CA 1
ATOM 1331 C C . PRO A 1 178 ? -8.219 10.117 22.733 1.00 92.56 178 PRO A C 1
ATOM 1333 O O . PRO A 1 178 ? -7.282 9.332 22.608 1.00 92.56 178 PRO A O 1
ATOM 1336 N N . ALA A 1 179 ? -9.181 9.934 23.645 1.00 93.69 179 ALA A N 1
ATOM 1337 C CA . ALA A 1 179 ? -9.208 8.795 24.558 1.00 93.69 179 ALA A CA 1
ATOM 1338 C C . ALA A 1 179 ? -9.396 7.466 23.812 1.00 93.69 179 ALA A C 1
ATOM 1340 O O . ALA A 1 179 ? -8.740 6.474 24.128 1.00 93.69 179 ALA A O 1
ATOM 1341 N N . GLU A 1 180 ? -10.255 7.451 22.797 1.00 94.38 180 GLU A N 1
ATOM 1342 C CA . GLU A 1 180 ? -10.485 6.268 21.980 1.00 94.38 180 GLU A CA 1
ATOM 1343 C C . GLU A 1 180 ? -9.298 5.954 21.069 1.00 94.38 180 GLU A C 1
ATOM 1345 O O . GLU A 1 180 ? -8.878 4.801 20.998 1.00 94.38 180 GLU A O 1
ATOM 1350 N N . HIS A 1 181 ? -8.684 6.963 20.449 1.00 95.06 181 HIS A N 1
ATOM 1351 C CA . HIS A 1 181 ? -7.444 6.763 19.695 1.00 95.06 181 HIS A CA 1
ATOM 1352 C C . HIS A 1 181 ? -6.330 6.203 20.580 1.00 95.06 181 HIS A C 1
ATOM 1354 O O . HIS A 1 181 ? -5.603 5.295 20.177 1.00 95.06 181 HIS A O 1
ATOM 1360 N N . GLN A 1 182 ? -6.226 6.686 21.818 1.00 95.81 182 GLN A N 1
ATOM 1361 C CA . GLN A 1 182 ? -5.257 6.162 22.770 1.00 95.81 182 GLN A CA 1
ATOM 1362 C C . GLN A 1 182 ? -5.567 4.714 23.170 1.00 95.81 182 GLN A C 1
ATOM 1364 O O . GLN A 1 182 ? -4.641 3.909 23.292 1.00 95.81 182 GLN A O 1
ATOM 1369 N N . LEU A 1 183 ? -6.845 4.356 23.328 1.00 96.06 183 LEU A N 1
ATOM 1370 C CA . LEU A 1 183 ? -7.258 2.969 23.535 1.00 96.06 183 LEU A CA 1
ATOM 1371 C C . LEU A 1 183 ? -6.851 2.098 22.341 1.00 96.06 183 LEU A C 1
ATOM 1373 O O . LEU A 1 183 ? -6.156 1.102 22.529 1.00 96.06 183 LEU A O 1
ATOM 1377 N N . ILE A 1 184 ? -7.223 2.478 21.117 1.00 97.00 184 ILE A N 1
ATOM 1378 C CA . ILE A 1 184 ? -6.897 1.727 19.896 1.00 97.00 184 ILE A CA 1
ATOM 1379 C C . ILE A 1 184 ? -5.383 1.561 19.752 1.00 97.00 184 ILE A C 1
ATOM 1381 O O . ILE A 1 184 ? -4.924 0.445 19.518 1.00 97.00 184 ILE A O 1
ATOM 1385 N N . LYS A 1 185 ? -4.596 2.619 19.977 1.00 97.06 185 LYS A N 1
ATOM 1386 C CA . LYS A 1 185 ? -3.128 2.558 19.991 1.00 97.06 185 LYS A CA 1
ATOM 1387 C C . LYS A 1 185 ? -2.615 1.508 20.974 1.00 97.06 185 LYS A C 1
ATOM 1389 O O . LYS A 1 185 ? -1.830 0.640 20.597 1.00 97.06 185 LYS A O 1
ATOM 1394 N N . GLN A 1 186 ? -3.062 1.566 22.229 1.00 97.50 186 GLN A N 1
ATOM 1395 C CA . GLN A 1 186 ? -2.625 0.631 23.269 1.00 97.50 186 GLN A CA 1
ATOM 1396 C C . GLN A 1 186 ? -2.993 -0.812 22.927 1.00 97.50 186 GLN A C 1
ATOM 1398 O O . GLN A 1 186 ? -2.167 -1.713 23.088 1.00 97.50 186 GLN A O 1
ATOM 1403 N N . LEU A 1 187 ? -4.217 -1.032 22.446 1.00 97.69 187 LEU A N 1
ATOM 1404 C CA . LEU A 1 187 ? -4.682 -2.353 22.047 1.00 97.69 187 LEU A CA 1
ATOM 1405 C C . LEU A 1 187 ? -3.939 -2.860 20.819 1.00 97.69 187 LEU A C 1
ATOM 1407 O O . LEU A 1 187 ? -3.560 -4.025 20.807 1.00 97.69 187 LEU A O 1
ATOM 1411 N N . GLY A 1 188 ? -3.686 -2.007 19.830 1.00 97.06 188 GLY A N 1
ATOM 1412 C CA . GLY A 1 188 ? -2.924 -2.338 18.634 1.00 97.06 188 GLY A CA 1
ATOM 1413 C C . GLY A 1 188 ? -1.504 -2.766 18.976 1.00 97.06 188 GLY A C 1
ATOM 1414 O O . GLY A 1 188 ? -1.099 -3.880 18.642 1.00 97.06 188 GLY A O 1
ATOM 1415 N N . GLU A 1 189 ? -0.765 -1.928 19.700 1.00 96.75 189 GLU A N 1
ATOM 1416 C CA . GLU A 1 189 ? 0.644 -2.179 20.018 1.00 96.75 189 GLU A CA 1
ATOM 1417 C C . GLU A 1 189 ? 0.825 -3.334 21.006 1.00 96.75 189 GLU A C 1
ATOM 1419 O O . GLU A 1 189 ? 1.556 -4.286 20.735 1.00 96.75 189 GLU A O 1
ATOM 1424 N N . ARG A 1 190 ? 0.146 -3.284 22.158 1.00 93.94 190 ARG A N 1
ATOM 1425 C CA . ARG A 1 190 ? 0.383 -4.244 23.250 1.00 93.94 190 ARG A CA 1
ATOM 1426 C C . ARG A 1 190 ? -0.424 -5.525 23.098 1.00 93.94 190 ARG A C 1
ATOM 1428 O O . ARG A 1 190 ? 0.044 -6.591 23.481 1.00 93.94 190 ARG A O 1
ATOM 1435 N N . GLY A 1 191 ? -1.643 -5.418 22.581 1.00 91.06 191 GLY A N 1
ATOM 1436 C CA . GLY A 1 191 ? -2.566 -6.543 22.465 1.00 91.06 191 GLY A CA 1
ATOM 1437 C C . GLY A 1 191 ? -2.501 -7.243 21.110 1.00 91.06 191 GLY A C 1
ATOM 1438 O O . GLY A 1 191 ? -2.385 -8.467 21.033 1.00 91.06 191 GLY A O 1
ATOM 1439 N N . GLY A 1 192 ? -2.569 -6.462 20.034 1.00 93.00 192 GLY A N 1
ATOM 1440 C CA . GLY A 1 192 ? -2.490 -6.933 18.657 1.00 93.00 192 GLY A CA 1
ATOM 1441 C C . GLY A 1 192 ? -1.073 -7.302 18.244 1.00 93.00 192 GLY A C 1
ATOM 1442 O O . GLY A 1 192 ? -0.894 -8.186 17.410 1.00 93.00 192 GLY A O 1
ATOM 1443 N N . GLY A 1 193 ? -0.066 -6.670 18.852 1.00 94.94 193 GLY A N 1
ATOM 1444 C CA . GLY A 1 193 ? 1.335 -6.818 18.472 1.00 94.94 193 GLY A CA 1
ATOM 1445 C C . GLY A 1 193 ? 1.696 -6.007 17.229 1.00 94.94 193 GLY A C 1
ATOM 1446 O O . GLY A 1 193 ? 2.655 -6.352 16.530 1.00 94.94 193 GLY A O 1
ATOM 1447 N N . PHE A 1 194 ? 0.923 -4.966 16.899 1.00 96.44 194 PHE A N 1
ATOM 1448 C CA . PHE A 1 194 ? 1.373 -3.948 15.954 1.00 96.44 194 PHE A CA 1
ATOM 1449 C C . PHE A 1 194 ? 2.639 -3.298 16.484 1.00 96.44 194 PHE A C 1
ATOM 1451 O O . PHE A 1 194 ? 2.863 -3.185 17.687 1.00 96.44 194 PHE A O 1
ATOM 1458 N N . ARG A 1 195 ? 3.517 -2.931 15.566 1.00 93.62 195 ARG A N 1
ATOM 1459 C CA . ARG A 1 195 ? 4.834 -2.441 15.934 1.00 93.62 195 ARG A CA 1
ATOM 1460 C C . ARG A 1 195 ? 4.794 -0.954 16.283 1.00 93.62 195 ARG A C 1
ATOM 1462 O O . ARG A 1 195 ? 5.559 -0.516 17.135 1.00 93.62 195 ARG A O 1
ATOM 1469 N N . LEU A 1 196 ? 3.914 -0.207 15.630 1.00 94.94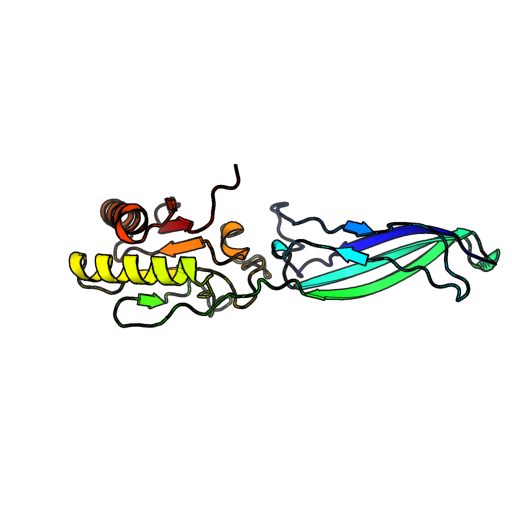 196 LEU A N 1
ATOM 1470 C CA . LEU A 1 196 ? 3.647 1.196 15.905 1.00 94.94 196 LEU A CA 1
ATOM 1471 C C . LEU A 1 196 ? 2.175 1.465 15.618 1.00 94.94 196 LEU A C 1
ATOM 1473 O O . LEU A 1 196 ? 1.676 0.985 14.602 1.00 94.94 196 LEU A O 1
ATOM 1477 N N . CYS A 1 197 ? 1.511 2.216 16.489 1.00 96.00 197 CYS A N 1
ATOM 1478 C CA . CYS A 1 197 ? 0.203 2.792 16.219 1.00 96.00 197 CYS A CA 1
ATOM 1479 C C . CYS A 1 197 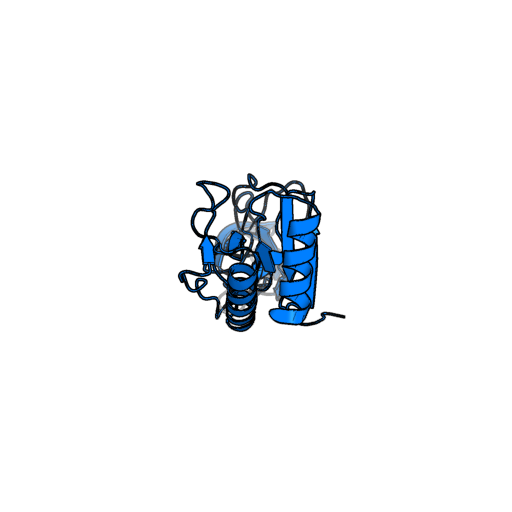? 0.212 4.278 16.587 1.00 96.00 197 CYS A C 1
ATOM 1481 O O . CYS A 1 197 ? 0.543 4.637 17.717 1.00 96.00 197 CYS A O 1
ATOM 1483 N N . GLU A 1 198 ? -0.176 5.149 15.664 1.00 94.69 198 GLU A N 1
ATOM 1484 C CA . GLU A 1 198 ? -0.142 6.599 15.855 1.00 94.69 198 GLU A CA 1
ATOM 1485 C C . GLU A 1 198 ? -1.486 7.229 15.482 1.00 94.69 198 GLU A C 1
ATOM 1487 O O . GLU A 1 198 ? -1.997 6.986 14.387 1.00 94.69 198 GLU A O 1
ATOM 1492 N N . PRO A 1 199 ? -2.088 8.041 16.370 1.00 92.62 199 PRO A N 1
ATOM 1493 C CA . PRO A 1 199 ? -3.223 8.871 15.996 1.00 92.62 199 PRO A CA 1
ATOM 1494 C C . PRO A 1 199 ? -2.812 9.835 14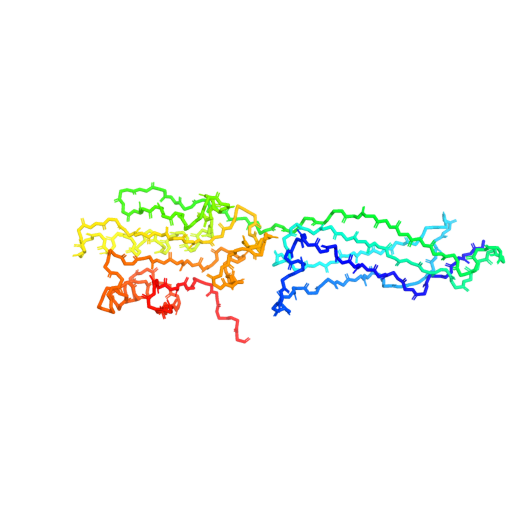.881 1.00 92.62 199 PRO A C 1
ATOM 1496 O O . PRO A 1 199 ? -1.865 10.605 15.040 1.00 92.62 199 PRO A O 1
ATOM 1499 N N . HIS A 1 200 ? -3.536 9.820 13.768 1.00 86.75 200 HIS A N 1
ATOM 1500 C CA . HIS A 1 200 ? -3.210 10.609 12.590 1.00 86.75 200 HIS A CA 1
ATOM 1501 C C . HIS A 1 200 ? -4.312 11.639 12.322 1.00 86.75 200 HIS A C 1
ATOM 1503 O O . HIS A 1 200 ? -5.489 11.308 12.162 1.00 86.75 200 HIS A O 1
ATOM 1509 N N . ASN A 1 201 ? -3.922 12.920 12.328 1.00 80.38 201 ASN A N 1
ATOM 1510 C CA . ASN A 1 201 ? -4.774 14.090 12.063 1.00 80.38 201 ASN A CA 1
ATOM 1511 C C . ASN A 1 201 ? -6.081 14.160 12.877 1.00 80.38 201 ASN A C 1
ATOM 1513 O O . ASN A 1 201 ? -7.031 14.809 12.455 1.00 80.38 201 ASN A O 1
ATOM 1517 N N . GLY A 1 202 ? -6.144 13.488 14.032 1.00 78.44 202 GLY A N 1
ATOM 1518 C CA . GLY A 1 202 ? -7.346 13.438 14.868 1.00 78.44 202 GLY A CA 1
ATOM 1519 C C . GLY A 1 202 ? -8.512 12.644 14.271 1.00 78.44 202 GLY A C 1
ATOM 1520 O O . GLY A 1 202 ? -9.603 12.716 14.824 1.00 78.44 202 GLY A O 1
ATOM 1521 N N . ASN A 1 203 ? -8.290 11.884 13.193 1.00 85.75 203 ASN A N 1
ATOM 1522 C CA . ASN A 1 203 ? -9.355 11.163 12.494 1.00 85.75 203 ASN A CA 1
ATOM 1523 C C . ASN A 1 203 ? -9.299 9.652 12.700 1.00 85.75 203 ASN A C 1
ATOM 1525 O O . ASN A 1 203 ? -10.341 9.037 12.794 1.00 85.75 203 ASN A O 1
ATOM 1529 N N . HIS A 1 204 ? -8.111 9.052 12.739 1.00 91.69 204 HIS A N 1
ATOM 1530 C CA . HIS A 1 204 ? -7.947 7.603 12.881 1.00 91.69 204 HIS A CA 1
ATOM 1531 C C . HIS A 1 204 ? -6.641 7.283 13.611 1.00 91.69 204 HIS A C 1
ATOM 1533 O O . HIS A 1 204 ? -5.826 8.170 13.884 1.00 91.69 204 HIS A O 1
ATOM 1539 N N . VAL A 1 205 ? -6.420 6.005 13.905 1.00 94.94 205 VAL A N 1
ATOM 1540 C CA . VAL A 1 205 ? -5.134 5.470 14.357 1.00 94.94 205 VAL A CA 1
ATOM 1541 C C . VAL A 1 205 ? -4.520 4.643 13.239 1.00 94.94 205 VAL A C 1
ATOM 1543 O O . VAL A 1 205 ? -5.084 3.627 12.840 1.00 94.94 205 VAL A O 1
ATOM 1546 N N . HIS A 1 206 ? -3.355 5.074 12.772 1.00 94.38 206 HIS A N 1
ATOM 1547 C CA . HIS A 1 206 ? -2.561 4.381 11.769 1.00 94.38 206 HIS A CA 1
ATOM 1548 C C . HIS A 1 206 ? -1.644 3.365 12.449 1.00 94.38 206 HIS A C 1
ATOM 1550 O O . HIS A 1 206 ? -0.834 3.739 13.299 1.00 94.38 206 HIS A O 1
ATOM 1556 N N . CYS A 1 207 ? -1.759 2.086 12.105 1.00 96.00 207 CYS A N 1
ATOM 1557 C CA . CYS A 1 207 ? -1.021 0.989 12.721 1.00 96.00 207 CYS A CA 1
ATOM 1558 C C . CYS A 1 207 ? -0.176 0.218 11.700 1.00 96.00 207 CYS A C 1
ATOM 1560 O O . CYS A 1 207 ? -0.699 -0.338 10.738 1.00 96.00 207 CYS A O 1
ATOM 1562 N N . TYR A 1 208 ? 1.123 0.082 11.979 1.00 95.19 208 TYR A N 1
ATOM 1563 C CA . TYR A 1 208 ? 2.095 -0.614 11.132 1.00 95.19 208 TYR A CA 1
ATOM 1564 C C . TYR A 1 208 ? 2.499 -1.978 11.714 1.00 95.19 208 TYR A C 1
ATOM 1566 O O . TYR A 1 208 ? 2.909 -2.111 12.876 1.00 95.19 208 TYR A O 1
ATOM 1574 N N . ALA A 1 209 ? 2.389 -3.024 10.898 1.00 93.44 209 ALA A N 1
ATOM 1575 C CA . ALA A 1 209 ? 2.632 -4.420 11.251 1.00 93.44 209 ALA A CA 1
ATOM 1576 C C . ALA A 1 209 ? 4.029 -4.931 10.867 1.00 93.44 209 ALA A C 1
ATOM 1578 O O . ALA A 1 209 ? 4.446 -5.955 11.425 1.00 93.44 209 ALA A O 1
ATOM 1579 N N . GLY A 1 210 ? 4.709 -4.260 9.930 1.00 83.31 210 GLY A N 1
ATOM 1580 C CA . GLY A 1 210 ? 5.922 -4.746 9.274 1.00 83.31 210 GLY A CA 1
ATOM 1581 C C . GLY A 1 210 ? 7.203 -4.688 10.127 1.00 83.31 210 GLY A C 1
ATOM 1582 O O . GLY A 1 210 ? 7.215 -4.144 11.241 1.00 83.31 210 GLY A O 1
ATOM 1583 N N . PRO A 1 211 ? 8.308 -5.273 9.622 1.00 70.44 211 PRO A N 1
ATOM 1584 C CA . PRO A 1 211 ? 9.602 -5.268 10.302 1.00 70.44 211 PRO A CA 1
ATOM 1585 C C . PRO A 1 211 ? 10.173 -3.847 10.434 1.00 70.44 211 PRO A C 1
ATOM 1587 O O . PRO A 1 211 ? 9.746 -2.912 9.753 1.00 70.44 211 PRO A O 1
ATOM 1590 N N . VAL A 1 212 ? 11.153 -3.667 11.332 1.00 47.75 212 VAL A N 1
ATOM 1591 C CA . VAL A 1 212 ? 11.964 -2.437 11.338 1.00 47.75 212 VAL A CA 1
ATOM 1592 C C . VAL A 1 212 ? 12.835 -2.498 10.100 1.00 47.75 212 VAL A C 1
ATOM 1594 O O . VAL A 1 212 ? 13.796 -3.257 10.089 1.00 47.75 212 VAL A O 1
ATOM 1597 N N . TYR A 1 213 ? 12.526 -1.712 9.080 1.00 41.53 213 TYR A N 1
ATOM 1598 C CA . TYR A 1 213 ? 13.579 -1.300 8.167 1.00 41.53 213 TYR A CA 1
ATOM 1599 C C . TYR A 1 213 ? 14.359 -0.223 8.930 1.00 41.53 213 TYR A C 1
ATOM 1601 O O . TYR A 1 213 ? 13.843 0.873 9.145 1.00 41.53 213 TYR A O 1
ATOM 1609 N N . ARG A 1 214 ? 15.490 -0.622 9.525 1.00 34.69 214 ARG A N 1
ATOM 1610 C CA . ARG A 1 214 ? 16.487 0.315 10.059 1.00 34.69 214 ARG A CA 1
ATOM 1611 C C . ARG A 1 214 ? 17.359 0.784 8.911 1.00 34.69 214 ARG A C 1
ATOM 1613 O O . ARG A 1 214 ? 17.667 -0.080 8.061 1.00 34.69 214 ARG A O 1
#